Protein AF-A0A536XSC5-F1 (afdb_monomer_lite)

Radius of gyration: 21.96 Å; chains: 1; bounding box: 47×74×55 Å

pLDDT: mean 71.55, std 20.21, range [31.48, 98.12]

Foldseek 3Di:
DPVVVVVVVVVVVVVVVVVVVVPPPPPPPPCQLLNLLLVVLLVLLVPDPDPCSLVLSLLLLLLLLLQLCQQCVPDDHDQDDRDPHHVPADSSLLSLLLNLLSSCVVCVVCNVVSVVVNQVSLVVDPDNVSSVVSSVVSVVSSVSSNVSVVVVVPDPDPPPPDPPPADVVLLVVLQPPPDDSVVQSVVLVVVCPPDPDDPSVSSVSSNRSSVSNVVVSVVVVVD

Secondary structure (DSSP, 8-state):
--TTHHHHHHHHHHHHHHHHHHTS-----PPPHHHHHHHHHHHHHHH---TTHHHHHHHHHHHHHHHHHHHH--S--SSSPPPSS-----HHHHHHHHHHHHHHHH-GGGHHHHHHHHHHHHHTSS-HHHHHHHHHHHHHHHHHHHHHHHHHHTS--TTTTS---S-HHHHHHHHHT---HHHHHHHHHHHHTT----HHHHHHHHHHHHHHHHHHHHHHH--

Sequence (223 aa):
MDTQISKGWKIASYIGCALVMLLLPFSPARGDAVSDWNAIAVRMTASSEHPRGAQDLAAVHVAMFEAMNFVEGKYVPRFLVRQPAPLGASGEAEAIGAAHHVLAQLYPGHKAYLDAALERSLAALPDWDAAYRAGIWGRHLGGNVYASALSAAGRPSNRARAPASGNPKLAQLLTSSGASGETWSSIAARSIEGRALQPIERARIYALVSLAASKVYSARRSG

Structure (mmCIF, N/CA/C/O backbone):
data_AF-A0A536XSC5-F1
#
_entry.id   AF-A0A536XSC5-F1
#
loop_
_atom_site.group_PDB
_atom_site.id
_atom_site.type_symbol
_atom_site.label_atom_id
_atom_site.label_alt_id
_atom_site.label_comp_id
_atom_site.label_asym_id
_atom_site.label_entity_id
_atom_site.label_seq_id
_atom_site.pdbx_PDB_ins_code
_atom_site.Cartn_x
_atom_site.Cartn_y
_atom_site.Cartn_z
_atom_site.occupancy
_atom_site.B_iso_or_equiv
_atom_site.auth_seq_id
_atom_site.auth_comp_id
_atom_site.auth_asym_id
_atom_site.auth_atom_id
_atom_site.pdbx_PDB_model_num
ATOM 1 N N . MET A 1 1 ? 8.848 -57.693 -33.950 1.00 50.06 1 MET A N 1
ATOM 2 C CA . MET A 1 1 ? 9.786 -57.306 -32.863 1.00 50.06 1 MET A CA 1
ATOM 3 C C . MET A 1 1 ? 9.584 -55.827 -32.495 1.00 50.06 1 MET A C 1
ATOM 5 O O . MET A 1 1 ? 10.507 -55.157 -32.053 1.00 50.06 1 MET A O 1
ATOM 9 N N . ASP A 1 2 ? 8.344 -55.326 -32.591 1.00 51.28 2 ASP A N 1
ATOM 10 C CA . ASP A 1 2 ? 8.067 -53.886 -32.766 1.00 51.28 2 ASP A CA 1
ATOM 11 C C . ASP A 1 2 ? 7.457 -53.222 -31.519 1.00 51.28 2 ASP A C 1
ATOM 13 O O . ASP A 1 2 ? 7.233 -52.016 -31.466 1.00 51.28 2 ASP A O 1
ATOM 17 N N . THR A 1 3 ? 7.225 -54.002 -30.462 1.00 49.84 3 THR A N 1
ATOM 18 C CA . THR A 1 3 ? 6.612 -53.554 -29.201 1.00 49.84 3 THR A CA 1
ATOM 19 C C . THR A 1 3 ? 7.612 -53.111 -28.130 1.00 49.84 3 THR A C 1
ATOM 21 O O . THR A 1 3 ? 7.198 -52.548 -27.117 1.00 49.84 3 THR A O 1
ATOM 24 N N . GLN A 1 4 ? 8.917 -53.332 -28.329 1.00 44.97 4 GLN A N 1
ATOM 25 C CA . GLN A 1 4 ? 9.969 -52.890 -27.397 1.00 44.97 4 GLN A CA 1
ATOM 26 C C . GLN A 1 4 ? 10.452 -51.458 -27.688 1.00 44.97 4 GLN A C 1
ATOM 28 O O . GLN A 1 4 ? 10.723 -50.700 -26.759 1.00 44.97 4 GLN A O 1
ATOM 33 N N . ILE A 1 5 ? 10.458 -51.035 -28.958 1.00 49.69 5 ILE A N 1
ATOM 34 C CA . ILE A 1 5 ? 10.943 -49.703 -29.363 1.00 49.69 5 ILE A CA 1
ATOM 35 C C . ILE A 1 5 ? 9.947 -48.591 -28.968 1.00 49.69 5 ILE A C 1
ATOM 37 O O . ILE A 1 5 ? 10.360 -47.505 -28.563 1.00 49.69 5 ILE A O 1
ATOM 41 N N . SER A 1 6 ? 8.633 -48.862 -28.966 1.00 46.00 6 SER A N 1
ATOM 42 C CA . SER A 1 6 ? 7.616 -47.851 -28.611 1.00 46.00 6 SER A CA 1
ATOM 43 C C . SER A 1 6 ? 7.545 -47.517 -27.111 1.00 46.00 6 SER A C 1
ATOM 45 O O . SER A 1 6 ? 7.035 -46.458 -26.736 1.00 46.00 6 SER A O 1
ATOM 47 N N . LYS A 1 7 ? 8.073 -48.390 -26.239 1.00 44.62 7 LYS A N 1
ATOM 48 C CA . LYS A 1 7 ? 8.091 -48.176 -24.782 1.00 44.62 7 LYS A CA 1
ATOM 49 C C . LYS A 1 7 ? 9.252 -47.281 -24.346 1.00 44.62 7 LYS A C 1
ATOM 51 O O . LYS A 1 7 ? 9.054 -46.419 -23.491 1.00 44.62 7 LYS A O 1
ATOM 56 N N . GLY A 1 8 ? 10.421 -47.425 -24.975 1.00 47.06 8 GLY A N 1
ATOM 57 C CA . GLY A 1 8 ? 11.616 -46.633 -24.661 1.00 47.06 8 GLY A CA 1
ATOM 58 C C . GLY A 1 8 ? 11.424 -45.130 -24.883 1.00 47.06 8 GLY A C 1
ATOM 59 O O . GLY A 1 8 ? 11.826 -44.328 -24.043 1.00 47.06 8 GLY A O 1
ATOM 60 N N . TRP A 1 9 ? 10.719 -44.741 -25.951 1.00 42.00 9 TRP A N 1
ATOM 61 C CA . TRP A 1 9 ? 10.452 -43.327 -26.239 1.00 42.00 9 TRP A CA 1
ATOM 62 C C . TRP A 1 9 ? 9.518 -42.682 -25.202 1.00 42.00 9 TRP A C 1
ATOM 64 O O . TRP A 1 9 ? 9.770 -41.564 -24.752 1.00 42.00 9 TRP A O 1
ATOM 74 N N . LYS A 1 10 ? 8.488 -43.397 -24.732 1.00 44.16 10 LYS A N 1
ATOM 75 C CA . LYS A 1 10 ? 7.587 -42.870 -23.692 1.00 44.16 10 LYS A CA 1
ATOM 76 C C . LYS A 1 10 ? 8.324 -42.651 -22.370 1.00 44.16 10 LYS A C 1
ATOM 78 O O . LYS A 1 10 ? 8.147 -41.610 -21.748 1.00 44.16 10 LYS A O 1
ATOM 83 N N . ILE A 1 11 ? 9.191 -43.587 -21.977 1.00 52.06 11 ILE A N 1
ATOM 84 C CA . ILE A 1 11 ? 9.971 -43.494 -20.732 1.00 52.06 11 ILE A CA 1
ATOM 85 C C . ILE A 1 11 ? 11.000 -42.353 -20.816 1.00 52.06 11 ILE A C 1
ATOM 87 O O . ILE A 1 11 ? 11.101 -41.562 -19.881 1.00 52.06 11 ILE A O 1
ATOM 91 N N . ALA A 1 12 ? 11.682 -42.188 -21.956 1.00 48.19 12 ALA A N 1
ATOM 92 C CA . ALA A 1 12 ? 12.587 -41.058 -22.187 1.00 48.19 12 ALA A CA 1
ATOM 93 C C . ALA A 1 12 ? 11.858 -39.697 -22.148 1.00 48.19 12 ALA A C 1
ATOM 95 O O . ALA A 1 12 ? 12.387 -38.725 -21.608 1.00 48.19 12 ALA A O 1
ATOM 96 N N . SER A 1 13 ? 10.615 -39.638 -22.642 1.00 47.78 13 SER A N 1
ATOM 97 C CA . SER A 1 13 ? 9.783 -38.429 -22.601 1.00 47.78 13 SER A CA 1
ATOM 98 C C . SER A 1 13 ? 9.304 -38.082 -21.182 1.00 47.78 13 SER A C 1
ATOM 100 O O . SER A 1 13 ? 9.258 -36.905 -20.829 1.00 47.78 13 SER A O 1
ATOM 102 N N . TYR A 1 14 ? 8.997 -39.082 -20.344 1.00 40.97 14 TYR A N 1
ATOM 103 C CA . TYR A 1 14 ? 8.619 -38.865 -18.938 1.00 40.97 14 TYR A CA 1
ATOM 104 C C . TYR A 1 14 ? 9.797 -38.396 -18.077 1.00 40.97 14 TYR A C 1
ATOM 106 O O . TYR A 1 14 ? 9.626 -37.505 -17.244 1.00 40.97 14 TYR A O 1
ATOM 114 N N . ILE A 1 15 ? 10.996 -38.943 -18.306 1.00 52.62 15 ILE A N 1
ATOM 115 C CA . ILE A 1 15 ? 12.214 -38.533 -17.591 1.00 52.62 15 ILE A CA 1
ATOM 116 C C . ILE A 1 15 ? 12.592 -37.089 -17.962 1.00 52.62 15 ILE A C 1
ATOM 118 O O . ILE A 1 15 ? 12.932 -36.307 -17.077 1.00 52.62 15 ILE A O 1
ATOM 122 N N . GLY A 1 16 ? 12.438 -36.697 -19.233 1.00 41.06 16 GLY A N 1
ATOM 123 C CA . GLY A 1 16 ? 12.645 -35.314 -19.679 1.00 41.06 16 GLY A CA 1
ATOM 124 C C . GLY A 1 16 ? 11.689 -34.309 -19.021 1.00 41.06 16 GLY A C 1
ATOM 125 O O . GLY A 1 16 ? 12.132 -33.265 -18.545 1.00 41.06 16 GLY A O 1
ATOM 126 N N . CYS A 1 17 ? 10.394 -34.631 -18.912 1.00 43.12 17 CYS A N 1
ATOM 127 C CA . CYS A 1 17 ? 9.420 -33.765 -18.234 1.00 43.12 17 CYS A CA 1
ATOM 128 C C . CYS A 1 17 ? 9.662 -33.658 -16.719 1.00 43.12 17 CYS A C 1
ATOM 130 O O . CYS A 1 17 ? 9.506 -32.575 -16.157 1.00 43.12 17 CYS A O 1
ATOM 132 N N . ALA A 1 18 ? 10.081 -34.745 -16.060 1.00 48.00 18 ALA A N 1
ATOM 133 C CA . ALA A 1 18 ? 10.403 -34.730 -14.633 1.00 48.00 18 ALA A CA 1
ATOM 134 C C . ALA A 1 18 ? 11.665 -33.900 -14.327 1.00 48.00 18 ALA A C 1
ATOM 136 O O . ALA A 1 18 ? 11.698 -33.186 -13.326 1.00 48.00 18 ALA A O 1
ATOM 137 N N . LEU A 1 19 ? 12.671 -33.926 -15.211 1.00 45.09 19 LEU A N 1
ATOM 138 C CA . LEU A 1 19 ? 13.898 -33.138 -15.047 1.00 45.09 19 LEU A CA 1
ATOM 139 C C . LEU A 1 19 ? 13.674 -31.638 -15.315 1.00 45.09 19 LEU A C 1
ATOM 141 O O . LEU A 1 19 ? 14.257 -30.802 -14.632 1.00 45.09 19 LEU A O 1
ATOM 145 N N . VAL A 1 20 ? 12.781 -31.286 -16.250 1.00 45.47 20 VAL A N 1
ATOM 146 C CA . VAL A 1 20 ? 12.372 -29.889 -16.505 1.00 45.47 20 VAL A CA 1
ATOM 147 C C . VAL A 1 20 ? 11.513 -29.331 -15.362 1.00 45.47 20 VAL A C 1
ATOM 149 O O . VAL A 1 20 ? 11.663 -28.163 -15.016 1.00 45.47 20 VAL A O 1
ATOM 152 N N . MET A 1 21 ? 10.674 -30.149 -14.713 1.00 46.84 21 MET A N 1
ATOM 153 C CA . MET A 1 21 ? 9.940 -29.728 -13.508 1.00 46.84 21 MET A CA 1
ATOM 154 C C . MET A 1 21 ? 10.845 -29.560 -12.277 1.00 46.84 21 MET A C 1
ATOM 156 O O . MET A 1 21 ? 10.546 -28.725 -11.429 1.00 46.84 21 MET A O 1
ATOM 160 N N . LEU A 1 22 ? 11.955 -30.304 -12.189 1.00 43.66 22 LEU A N 1
ATOM 161 C CA . LEU A 1 22 ? 12.929 -30.208 -11.091 1.00 43.66 22 LEU A CA 1
ATOM 162 C C . LEU A 1 22 ? 13.901 -29.018 -11.239 1.00 43.66 22 LEU A C 1
ATOM 164 O O . LEU A 1 22 ? 14.515 -28.602 -10.261 1.00 43.66 22 LEU A O 1
ATOM 168 N N . LEU A 1 23 ? 14.024 -28.458 -12.448 1.00 41.25 23 LEU A N 1
ATOM 169 C CA . LEU A 1 23 ? 14.837 -27.271 -12.753 1.00 41.25 23 LEU A CA 1
ATOM 170 C C . LEU A 1 23 ? 14.031 -25.965 -12.770 1.00 41.25 23 LEU A C 1
ATOM 172 O O . LEU A 1 23 ? 14.606 -24.899 -12.997 1.00 41.25 23 LEU A O 1
ATOM 176 N N . LEU A 1 24 ? 12.718 -26.016 -12.518 1.00 37.62 24 LEU A N 1
ATOM 177 C CA . LEU A 1 24 ? 11.966 -24.804 -12.218 1.00 37.62 24 LEU A CA 1
ATOM 178 C C . LEU A 1 24 ? 12.509 -24.260 -10.893 1.00 37.62 24 LEU A C 1
ATOM 180 O O . LEU A 1 24 ? 12.449 -24.979 -9.892 1.00 37.62 24 LEU A O 1
ATOM 184 N N . PRO A 1 25 ? 13.043 -23.026 -10.848 1.00 36.16 25 PRO A N 1
ATOM 185 C CA . PRO A 1 25 ? 13.366 -22.417 -9.575 1.00 36.16 25 PRO A CA 1
ATOM 186 C C . PRO A 1 25 ? 12.086 -22.444 -8.748 1.00 36.16 25 PRO A C 1
ATOM 188 O O . PRO A 1 25 ? 11.072 -21.851 -9.125 1.00 36.16 25 PRO A O 1
ATOM 191 N N . PHE A 1 26 ? 12.120 -23.165 -7.630 1.00 36.81 26 PHE A N 1
ATOM 192 C CA . PHE A 1 26 ? 11.157 -22.972 -6.565 1.00 36.81 26 PHE A CA 1
ATOM 193 C C . PHE A 1 26 ? 11.471 -21.582 -6.022 1.00 36.81 26 PHE A C 1
ATOM 195 O O . PHE A 1 26 ? 12.222 -21.434 -5.063 1.00 36.81 26 PHE A O 1
ATOM 202 N N . SER A 1 27 ? 11.006 -20.544 -6.721 1.00 32.94 27 SER A N 1
ATOM 203 C CA . SER A 1 27 ? 11.021 -19.195 -6.189 1.00 32.94 27 SER A CA 1
ATOM 204 C C . SER A 1 27 ? 10.224 -19.311 -4.901 1.00 32.94 27 SER A C 1
ATOM 206 O O . SER A 1 27 ? 9.023 -19.597 -4.989 1.00 32.94 27 SER A O 1
ATOM 208 N N . PRO A 1 28 ? 10.847 -19.180 -3.710 1.00 35.19 28 PRO A N 1
ATOM 209 C CA . PRO A 1 28 ? 10.057 -19.062 -2.501 1.00 35.19 28 PRO A CA 1
ATOM 210 C C . PRO A 1 28 ? 9.041 -17.966 -2.796 1.00 35.19 28 PRO A C 1
ATOM 212 O O . PRO A 1 28 ? 9.411 -16.938 -3.372 1.00 35.19 28 PRO A O 1
ATOM 215 N N . ALA A 1 29 ? 7.763 -18.230 -2.518 1.00 39.22 29 ALA A N 1
ATOM 216 C CA . ALA A 1 29 ? 6.721 -17.228 -2.638 1.00 39.22 29 ALA A CA 1
ATOM 217 C C . ALA A 1 29 ? 7.123 -16.093 -1.703 1.00 39.22 29 ALA A C 1
ATOM 219 O O . ALA A 1 29 ? 6.890 -16.136 -0.497 1.00 39.22 29 ALA A O 1
ATOM 220 N N . ARG A 1 30 ? 7.857 -15.136 -2.255 1.00 45.31 30 ARG A N 1
ATOM 221 C CA . ARG A 1 30 ? 8.282 -13.948 -1.561 1.00 45.31 30 ARG A CA 1
ATOM 222 C C . ARG A 1 30 ? 6.981 -13.301 -1.115 1.00 45.31 30 ARG A C 1
ATOM 224 O O . ARG A 1 30 ? 6.085 -13.132 -1.945 1.00 45.31 30 ARG A O 1
ATOM 231 N N . GLY A 1 31 ? 6.843 -13.049 0.188 1.00 57.62 31 GLY A N 1
ATOM 232 C CA . GLY A 1 31 ? 5.789 -12.164 0.666 1.00 57.62 31 GLY A CA 1
ATOM 233 C C . GLY A 1 31 ? 5.864 -10.927 -0.215 1.00 57.62 31 GLY A C 1
ATOM 234 O O . GLY A 1 31 ? 6.936 -10.339 -0.358 1.00 57.62 31 GLY A O 1
ATOM 235 N N . ASP A 1 32 ? 4.802 -10.654 -0.966 1.00 77.19 32 ASP A N 1
ATOM 236 C CA . ASP A 1 32 ? 4.842 -9.487 -1.827 1.00 77.19 32 ASP A CA 1
ATOM 237 C C . ASP A 1 32 ? 4.788 -8.237 -0.954 1.00 77.19 32 ASP A C 1
ATOM 239 O O . ASP A 1 32 ? 4.328 -8.280 0.194 1.00 77.19 32 ASP A O 1
ATOM 243 N N . ALA A 1 33 ? 5.267 -7.117 -1.490 1.00 82.81 33 ALA A N 1
ATOM 244 C CA . ALA A 1 33 ? 5.398 -5.877 -0.729 1.00 82.81 33 ALA A CA 1
ATOM 245 C C . ALA A 1 33 ? 4.111 -5.500 0.033 1.00 82.81 33 ALA A C 1
ATOM 247 O O . ALA A 1 33 ? 4.151 -5.018 1.162 1.00 82.81 33 ALA A O 1
ATOM 248 N N . VAL A 1 34 ? 2.952 -5.774 -0.561 1.00 87.38 34 VAL A N 1
ATOM 249 C CA . VAL A 1 34 ? 1.636 -5.498 0.025 1.00 87.38 34 VAL A CA 1
ATOM 250 C C . VAL A 1 34 ? 1.390 -6.327 1.288 1.00 87.38 34 VAL A C 1
ATOM 252 O O . VAL A 1 34 ? 0.858 -5.811 2.272 1.00 87.38 34 VAL A O 1
ATOM 255 N N . SER A 1 35 ? 1.760 -7.608 1.275 1.00 88.06 35 SER A N 1
ATOM 256 C CA . SER A 1 35 ? 1.570 -8.519 2.408 1.00 88.06 35 SER A CA 1
ATOM 257 C C . SER A 1 35 ? 2.490 -8.167 3.578 1.00 88.06 35 SER A C 1
ATOM 259 O O . SER A 1 35 ? 2.026 -8.121 4.722 1.00 88.06 35 SER A O 1
ATOM 261 N N . ASP A 1 36 ? 3.752 -7.843 3.290 1.00 90.50 36 ASP A N 1
ATOM 262 C CA . ASP A 1 36 ? 4.736 -7.431 4.299 1.00 90.50 36 ASP A CA 1
ATOM 263 C C . ASP A 1 36 ? 4.311 -6.125 4.983 1.00 90.50 36 ASP A C 1
ATOM 265 O O . ASP A 1 36 ? 4.288 -6.019 6.215 1.00 90.50 36 ASP A O 1
ATOM 269 N N . TRP A 1 37 ? 3.880 -5.138 4.195 1.00 93.94 37 TRP A N 1
ATOM 270 C CA . TRP A 1 37 ? 3.421 -3.855 4.727 1.00 93.94 37 TRP A CA 1
ATOM 271 C C . TRP A 1 37 ? 2.057 -3.932 5.416 1.00 93.94 37 TRP A C 1
ATOM 273 O O . TRP A 1 37 ? 1.833 -3.190 6.374 1.00 93.94 37 TRP A O 1
ATOM 283 N N . ASN A 1 38 ? 1.181 -4.869 5.037 1.00 90.50 38 ASN A N 1
ATOM 284 C CA . ASN A 1 38 ? -0.011 -5.191 5.830 1.00 90.50 38 ASN A CA 1
ATOM 285 C C . ASN A 1 38 ? 0.371 -5.739 7.216 1.00 90.50 38 ASN A C 1
ATOM 287 O O . ASN A 1 38 ? -0.196 -5.296 8.213 1.00 90.50 38 ASN A O 1
ATOM 291 N N . ALA A 1 39 ? 1.348 -6.648 7.315 1.00 90.00 39 ALA A N 1
ATOM 292 C CA . ALA A 1 39 ? 1.789 -7.175 8.611 1.00 90.00 39 ALA A CA 1
ATOM 293 C C . ALA A 1 39 ? 2.366 -6.068 9.516 1.00 90.00 39 ALA A C 1
ATOM 295 O O . ALA A 1 39 ? 2.035 -5.997 10.704 1.00 90.00 39 ALA A O 1
ATOM 296 N N . ILE A 1 40 ? 3.162 -5.158 8.943 1.00 92.25 40 ILE A N 1
ATOM 297 C CA . ILE A 1 40 ? 3.669 -3.968 9.645 1.00 92.25 40 ILE A CA 1
ATOM 298 C C . ILE A 1 40 ? 2.510 -3.077 10.112 1.00 92.25 40 ILE A C 1
ATOM 300 O O . ILE A 1 40 ? 2.477 -2.675 11.276 1.00 92.25 40 ILE A O 1
ATOM 304 N N . ALA A 1 41 ? 1.547 -2.788 9.235 1.00 89.62 41 ALA A N 1
ATOM 305 C CA . ALA A 1 41 ? 0.409 -1.930 9.554 1.00 89.62 41 ALA A CA 1
ATOM 306 C C . ALA A 1 41 ? -0.472 -2.527 10.660 1.00 89.62 41 ALA A C 1
ATOM 308 O O . ALA A 1 41 ? -0.817 -1.826 11.610 1.00 89.62 41 ALA A O 1
ATOM 309 N N . VAL A 1 42 ? -0.774 -3.829 10.591 1.00 86.25 42 VAL A N 1
ATOM 310 C CA . VAL A 1 42 ? -1.515 -4.541 11.643 1.00 86.25 42 VAL A CA 1
ATOM 311 C C . VAL A 1 42 ? -0.794 -4.400 12.980 1.00 86.25 42 VAL A C 1
ATOM 313 O O . VAL A 1 42 ? -1.422 -3.979 13.949 1.00 86.25 42 VAL A O 1
ATOM 316 N N . ARG A 1 43 ? 0.527 -4.631 13.026 1.00 87.00 43 ARG A N 1
ATOM 317 C CA . ARG A 1 43 ? 1.325 -4.466 14.252 1.00 87.00 43 ARG A CA 1
ATOM 318 C C . ARG A 1 43 ? 1.215 -3.055 14.836 1.00 87.00 43 ARG A C 1
ATOM 320 O O . ARG A 1 43 ? 1.029 -2.926 16.042 1.00 87.00 43 ARG A O 1
ATOM 327 N N . MET A 1 44 ? 1.296 -2.018 14.000 1.00 84.62 44 MET A N 1
ATOM 328 C CA . MET A 1 44 ? 1.158 -0.626 14.453 1.00 84.62 44 MET A CA 1
ATOM 329 C C . MET A 1 44 ? -0.229 -0.360 15.036 1.00 84.62 44 MET A C 1
ATOM 331 O O . MET A 1 44 ? -0.353 0.155 16.146 1.00 84.62 44 MET A O 1
ATOM 335 N N . THR A 1 45 ? -1.272 -0.783 14.321 1.00 77.44 45 THR A N 1
ATOM 336 C CA . THR A 1 45 ? -2.663 -0.542 14.730 1.00 77.44 45 THR A CA 1
ATOM 337 C C . THR A 1 45 ? -3.055 -1.323 15.988 1.00 77.44 45 THR A C 1
ATOM 339 O O . THR A 1 45 ? -3.804 -0.796 16.806 1.00 77.44 45 THR A O 1
ATOM 342 N N . ALA A 1 46 ? -2.502 -2.525 16.186 1.00 70.69 46 ALA A N 1
ATOM 343 C CA . ALA A 1 46 ? -2.718 -3.366 17.366 1.00 70.69 46 ALA A CA 1
ATOM 344 C C . ALA A 1 46 ? -2.070 -2.786 18.632 1.00 70.69 46 ALA A C 1
ATOM 346 O O . ALA A 1 46 ? -2.625 -2.873 19.723 1.00 70.69 46 ALA A O 1
ATOM 347 N N . SER A 1 47 ? -0.894 -2.167 18.484 1.00 59.12 47 SER A N 1
ATOM 348 C CA . SER A 1 47 ? -0.153 -1.549 19.594 1.00 59.12 47 SER A CA 1
ATOM 349 C C . SER A 1 47 ? -0.710 -0.197 20.049 1.00 59.12 47 SER A C 1
ATOM 351 O O . SER A 1 47 ? -0.276 0.344 21.064 1.00 59.12 47 SER A O 1
ATOM 353 N N . SER A 1 48 ? -1.653 0.372 19.298 1.00 52.94 48 SER A N 1
ATOM 354 C CA . SER A 1 48 ? -2.207 1.688 19.583 1.00 52.94 48 SER A CA 1
ATOM 355 C C . SER A 1 48 ? -3.502 1.571 20.389 1.00 52.94 48 SER A C 1
ATOM 357 O O . SER A 1 48 ? -4.456 0.955 19.928 1.00 52.94 48 SER A O 1
ATOM 359 N N . GLU A 1 49 ? -3.611 2.264 21.529 1.00 50.66 49 GLU A N 1
ATOM 360 C CA . GLU A 1 49 ? -4.897 2.494 22.228 1.00 50.66 49 GLU A CA 1
ATOM 361 C C . GLU A 1 49 ? -5.887 3.350 21.396 1.00 50.66 49 GLU A C 1
ATOM 363 O O . GLU A 1 49 ? -6.880 3.877 21.897 1.00 50.66 49 GLU A O 1
ATOM 368 N N . HIS A 1 50 ? -5.614 3.540 20.101 1.00 51.31 50 HIS A N 1
ATOM 369 C CA . HIS A 1 50 ? -6.383 4.387 19.213 1.00 51.31 50 HIS A CA 1
ATOM 370 C C . HIS A 1 50 ? -7.668 3.674 18.772 1.00 51.31 50 HIS A C 1
ATOM 372 O O . HIS A 1 50 ? -7.608 2.678 18.045 1.00 51.31 50 HIS A O 1
ATOM 378 N N . PRO A 1 51 ? -8.861 4.241 19.043 1.00 60.78 51 PRO A N 1
ATOM 379 C CA . PRO A 1 51 ? -10.146 3.688 18.600 1.00 60.78 51 PRO A CA 1
ATOM 380 C C . PRO A 1 51 ? -10.373 3.788 17.072 1.00 60.78 51 PRO A C 1
ATOM 382 O O . PRO A 1 51 ? -11.517 3.708 16.608 1.00 60.78 51 PRO A O 1
ATOM 385 N N . ARG A 1 52 ? -9.296 4.003 16.298 1.00 69.62 52 ARG A N 1
ATOM 386 C CA . ARG A 1 52 ? -9.257 4.224 14.847 1.00 69.62 52 ARG A CA 1
ATOM 387 C C . ARG A 1 52 ? -8.399 3.223 14.063 1.00 69.62 52 ARG A C 1
ATOM 389 O O . ARG A 1 52 ? -8.350 3.335 12.843 1.00 69.62 52 ARG A O 1
ATOM 396 N N . GLY A 1 53 ? -7.835 2.187 14.696 1.00 72.81 53 GLY A N 1
ATOM 397 C CA . GLY A 1 53 ? -6.938 1.232 14.019 1.00 72.81 53 GLY A CA 1
ATOM 398 C C . GLY A 1 53 ? -7.497 0.613 12.723 1.00 72.81 53 GLY A C 1
ATOM 399 O O . GLY A 1 53 ? -6.770 0.425 11.752 1.00 72.81 53 GLY A O 1
ATOM 400 N N . ALA A 1 54 ? -8.813 0.380 12.638 1.00 70.69 54 ALA A N 1
ATOM 401 C CA . ALA A 1 54 ? -9.452 -0.096 11.404 1.00 70.69 54 ALA A CA 1
ATOM 402 C C . ALA A 1 54 ? -9.465 0.948 10.265 1.00 70.69 54 ALA A C 1
ATOM 404 O O . ALA A 1 54 ? -9.379 0.586 9.091 1.00 70.69 54 ALA A O 1
ATOM 405 N N . GLN A 1 55 ? -9.595 2.237 10.591 1.00 76.44 55 GLN A N 1
ATOM 406 C CA . GLN A 1 55 ? -9.536 3.328 9.612 1.00 76.44 55 GLN A CA 1
ATOM 407 C C . GLN A 1 55 ? -8.101 3.594 9.169 1.00 76.44 55 GLN A C 1
ATOM 409 O O . GLN A 1 55 ? -7.870 3.797 7.978 1.00 76.44 55 GLN A O 1
ATOM 414 N N . ASP A 1 56 ? -7.160 3.519 10.104 1.00 84.56 56 ASP A N 1
ATOM 415 C CA . ASP A 1 56 ? -5.730 3.671 9.852 1.00 84.56 56 ASP A CA 1
ATOM 416 C C . ASP A 1 56 ? -5.242 2.578 8.891 1.00 84.56 56 ASP A C 1
ATOM 418 O O . ASP A 1 56 ? -4.667 2.872 7.841 1.00 84.56 56 ASP A O 1
ATOM 422 N N . LEU A 1 57 ? -5.606 1.318 9.157 1.00 83.19 57 LEU A N 1
ATOM 423 C CA . LEU A 1 57 ? -5.306 0.196 8.266 1.00 83.19 57 LEU A CA 1
ATOM 424 C C . LEU A 1 57 ? -5.941 0.369 6.874 1.00 83.19 57 LEU A C 1
ATOM 426 O O . LEU A 1 57 ? -5.321 0.067 5.853 1.00 83.19 57 LEU A O 1
ATOM 430 N N . ALA A 1 58 ? -7.168 0.898 6.808 1.00 82.31 58 ALA A N 1
ATOM 431 C CA . ALA A 1 58 ? -7.822 1.186 5.535 1.00 82.31 58 ALA A CA 1
ATOM 432 C C . ALA A 1 58 ? -7.107 2.286 4.739 1.00 82.31 58 ALA A C 1
ATOM 434 O O . ALA A 1 58 ? -6.982 2.157 3.520 1.00 82.31 58 ALA A O 1
ATOM 435 N N . ALA A 1 59 ? -6.622 3.337 5.404 1.00 85.75 59 ALA A N 1
ATOM 436 C CA . ALA A 1 59 ? -5.861 4.404 4.760 1.00 85.75 59 ALA A CA 1
ATOM 437 C C . ALA A 1 59 ? -4.569 3.863 4.132 1.00 85.75 59 ALA A C 1
ATOM 439 O O . ALA A 1 59 ? -4.271 4.182 2.980 1.00 85.75 59 ALA A O 1
ATOM 440 N N . VAL A 1 60 ? -3.860 2.982 4.843 1.00 91.56 60 VAL A N 1
ATOM 441 C CA . VAL A 1 60 ? -2.631 2.340 4.352 1.00 91.56 60 VAL A CA 1
ATOM 442 C C . VAL A 1 60 ? -2.909 1.482 3.114 1.00 91.56 60 VAL A C 1
ATOM 444 O O . VAL A 1 60 ? -2.252 1.654 2.087 1.00 91.56 60 VAL A O 1
ATOM 447 N N . HIS A 1 61 ? -3.923 0.611 3.154 1.00 90.62 61 HIS A N 1
ATOM 448 C CA . HIS A 1 61 ? -4.261 -0.243 2.007 1.00 90.62 61 HIS A CA 1
ATOM 449 C C . HIS A 1 61 ? -4.695 0.548 0.771 1.00 90.62 61 HIS A C 1
ATOM 451 O O . HIS A 1 61 ? -4.310 0.209 -0.349 1.00 90.62 61 HIS A O 1
ATOM 457 N N . VAL A 1 62 ? -5.482 1.609 0.962 1.00 89.56 62 VAL A N 1
ATOM 458 C CA . VAL A 1 62 ? -5.900 2.484 -0.139 1.00 89.56 62 VAL A CA 1
ATOM 459 C C . VAL A 1 62 ? -4.697 3.208 -0.743 1.00 89.56 62 VAL A C 1
ATOM 461 O O . VAL A 1 62 ? -4.597 3.267 -1.965 1.00 89.56 62 VAL A O 1
ATOM 464 N N . ALA A 1 63 ? -3.772 3.710 0.078 1.00 93.06 63 ALA A N 1
ATOM 465 C CA . ALA A 1 63 ? -2.569 4.385 -0.406 1.00 93.06 63 ALA A CA 1
ATOM 466 C C . ALA A 1 63 ? -1.662 3.453 -1.218 1.00 93.06 63 ALA A C 1
ATOM 468 O O . ALA A 1 63 ? -1.253 3.826 -2.316 1.00 93.06 63 ALA A O 1
ATOM 469 N N . MET A 1 64 ? -1.420 2.229 -0.735 1.00 93.88 64 MET A N 1
ATOM 470 C CA . MET A 1 64 ? -0.666 1.222 -1.490 1.00 93.88 64 MET A CA 1
ATOM 471 C C . MET A 1 64 ? -1.324 0.916 -2.837 1.00 93.88 64 MET A C 1
ATOM 473 O O . MET A 1 64 ? -0.667 0.972 -3.872 1.00 93.88 64 MET A O 1
ATOM 477 N N . PHE A 1 65 ? -2.633 0.640 -2.840 1.00 91.12 65 PHE A N 1
ATOM 478 C CA . PHE A 1 65 ? -3.355 0.319 -4.070 1.00 91.12 65 PHE A CA 1
ATOM 479 C C . PHE A 1 65 ? -3.339 1.470 -5.082 1.00 91.12 65 PHE A C 1
ATOM 481 O O . PHE A 1 65 ? -3.076 1.240 -6.260 1.00 91.12 65 PHE A O 1
ATOM 488 N N . GLU A 1 66 ? -3.615 2.701 -4.646 1.00 90.38 66 GLU A N 1
ATOM 489 C CA . GLU A 1 66 ? -3.632 3.861 -5.540 1.00 90.38 66 GLU A CA 1
ATOM 490 C C . GLU A 1 66 ? -2.239 4.143 -6.118 1.00 90.38 66 GLU A C 1
ATOM 492 O O . GLU A 1 66 ? -2.146 4.439 -7.306 1.00 90.38 66 GLU A O 1
ATOM 497 N N . ALA A 1 67 ? -1.166 3.990 -5.332 1.00 92.69 67 ALA A N 1
ATOM 498 C CA . ALA A 1 67 ? 0.205 4.174 -5.810 1.00 92.69 67 ALA A CA 1
ATOM 499 C C . ALA A 1 67 ? 0.590 3.140 -6.885 1.00 92.69 67 ALA A C 1
ATOM 501 O O . ALA A 1 67 ? 1.058 3.512 -7.960 1.00 92.69 67 ALA A O 1
ATOM 502 N N . MET A 1 68 ? 0.292 1.855 -6.657 1.00 91.94 68 MET A N 1
ATOM 503 C CA . MET A 1 68 ? 0.487 0.803 -7.669 1.00 91.94 68 MET A CA 1
ATOM 504 C C . MET A 1 68 ? -0.331 1.081 -8.925 1.00 91.94 68 MET A C 1
ATOM 506 O O . MET A 1 68 ? 0.163 1.021 -10.049 1.00 91.94 68 MET A O 1
ATOM 510 N N . ASN A 1 69 ? -1.601 1.432 -8.737 1.00 89.06 69 ASN A N 1
ATOM 511 C CA . ASN A 1 69 ? -2.499 1.686 -9.845 1.00 89.06 69 ASN A CA 1
ATOM 512 C C . ASN A 1 69 ? -2.107 2.928 -10.658 1.00 89.06 69 ASN A C 1
ATOM 514 O O . ASN A 1 69 ? -2.376 2.979 -11.857 1.00 89.06 69 ASN A O 1
ATOM 518 N N . PHE A 1 70 ? -1.471 3.917 -10.031 1.00 87.94 70 PHE A N 1
ATOM 519 C CA . PHE A 1 70 ? -0.966 5.106 -10.708 1.00 87.94 70 PHE A CA 1
ATOM 520 C C . PHE A 1 70 ? 0.129 4.764 -11.722 1.00 87.94 70 PHE A C 1
ATOM 522 O O . PHE A 1 70 ? 0.106 5.292 -12.834 1.00 87.94 70 PHE A O 1
ATOM 529 N N . VAL A 1 71 ? 1.049 3.861 -11.369 1.00 87.06 71 VAL A N 1
ATOM 530 C CA . VAL A 1 71 ? 2.156 3.471 -12.257 1.00 87.06 71 VAL A CA 1
ATOM 531 C C . VAL A 1 71 ? 1.781 2.363 -13.240 1.00 87.06 71 VAL A C 1
ATOM 533 O O . VAL A 1 71 ? 2.268 2.374 -14.371 1.00 87.06 71 VAL A O 1
ATOM 536 N N . GLU A 1 72 ? 0.890 1.446 -12.854 1.00 86.31 72 GLU A N 1
ATOM 537 C CA . GLU A 1 72 ? 0.458 0.320 -13.697 1.00 86.31 72 GLU A CA 1
ATOM 538 C C . GLU A 1 72 ? -0.739 0.658 -14.603 1.00 86.31 72 GLU A C 1
ATOM 540 O O . GLU A 1 72 ? -0.926 0.036 -15.646 1.00 86.31 72 GLU A O 1
ATOM 545 N N . GLY A 1 73 ? -1.585 1.620 -14.220 1.00 83.12 73 GLY A N 1
ATOM 546 C CA . GLY A 1 73 ? -2.736 2.073 -15.013 1.00 83.12 73 GLY A CA 1
ATOM 547 C C . GLY A 1 73 ? -3.864 1.042 -15.204 1.00 83.12 73 GLY A C 1
ATOM 548 O O . GLY A 1 73 ? -4.718 1.234 -16.077 1.00 83.12 73 GLY A O 1
ATOM 549 N N . LYS A 1 74 ? -3.880 -0.043 -14.414 1.00 82.88 74 LYS A N 1
ATOM 550 C CA . LYS A 1 74 ? -4.746 -1.228 -14.605 1.00 82.88 74 LYS A CA 1
ATOM 551 C C . LYS A 1 74 ? -6.208 -1.019 -14.185 1.00 82.88 74 LYS A C 1
ATOM 553 O O . LYS A 1 74 ? -7.109 -1.649 -14.739 1.00 82.88 74 LYS A O 1
ATOM 558 N N . TYR A 1 75 ? -6.465 -0.153 -13.211 1.00 82.56 75 TYR A N 1
ATOM 559 C CA . TYR A 1 75 ? -7.783 0.107 -12.626 1.00 82.56 75 TYR A CA 1
ATOM 560 C C . TYR A 1 75 ? -8.131 1.600 -12.646 1.00 82.56 75 TYR A C 1
ATOM 562 O O . TYR A 1 75 ? -7.288 2.468 -12.867 1.00 82.56 75 TYR A O 1
ATOM 570 N N . VAL A 1 76 ? -9.403 1.919 -12.400 1.00 81.44 76 VAL A N 1
ATOM 571 C CA . VAL A 1 76 ? -9.867 3.309 -12.286 1.00 81.44 76 VAL A CA 1
ATOM 572 C C . VAL A 1 76 ? -9.403 3.880 -10.938 1.00 81.44 76 VAL A C 1
ATOM 574 O O . VAL A 1 76 ? -9.834 3.352 -9.908 1.00 81.44 76 VAL A O 1
ATOM 577 N N . PRO A 1 77 ? -8.547 4.922 -10.917 1.00 80.50 77 PRO A N 1
ATOM 578 C CA . PRO A 1 77 ? -8.078 5.516 -9.670 1.00 80.50 77 PRO A CA 1
ATOM 579 C C . PRO A 1 77 ? -9.198 6.307 -8.988 1.00 80.50 77 PRO A C 1
ATOM 581 O O . PRO A 1 77 ? -10.115 6.817 -9.644 1.00 80.50 77 PRO A O 1
ATOM 584 N N . ARG A 1 78 ? -9.140 6.389 -7.659 1.00 78.00 78 ARG A N 1
ATOM 585 C CA . ARG A 1 78 ? -10.168 7.041 -6.836 1.00 78.00 78 ARG A CA 1
ATOM 586 C C . ARG A 1 78 ? -9.699 8.350 -6.215 1.00 78.00 78 ARG A C 1
ATOM 588 O O . ARG A 1 78 ? -10.528 9.234 -5.995 1.00 78.00 78 ARG A O 1
ATOM 595 N N . PHE A 1 79 ? -8.416 8.449 -5.897 1.00 78.50 79 PHE A N 1
ATOM 596 C CA . PHE A 1 79 ? -7.823 9.597 -5.209 1.00 78.50 79 PHE A CA 1
ATOM 597 C C . PHE A 1 79 ? -6.721 10.254 -6.034 1.00 78.50 79 PHE A C 1
ATOM 599 O O . PHE A 1 79 ? -6.490 11.451 -5.885 1.00 78.50 79 PHE A O 1
ATOM 606 N N . LEU A 1 80 ? -6.074 9.496 -6.918 1.00 81.44 80 LEU A N 1
ATOM 607 C CA . LEU A 1 80 ? -5.052 10.010 -7.821 1.00 81.44 80 LEU A CA 1
ATOM 608 C C . LEU A 1 80 ? -5.600 10.249 -9.233 1.00 81.44 80 LEU A C 1
ATOM 610 O O . LEU A 1 80 ? -6.614 9.686 -9.648 1.00 81.44 80 LEU A O 1
ATOM 614 N N . VAL A 1 81 ? -4.905 11.096 -9.992 1.00 81.00 81 VAL A N 1
ATOM 615 C CA . VAL A 1 81 ? -5.193 11.304 -11.416 1.00 81.00 81 VAL A CA 1
ATOM 616 C C . VAL A 1 81 ? -4.734 10.081 -12.209 1.00 81.00 81 VAL A C 1
ATOM 618 O O . VAL A 1 81 ? -3.669 9.523 -11.946 1.00 81.00 81 VAL A O 1
ATOM 621 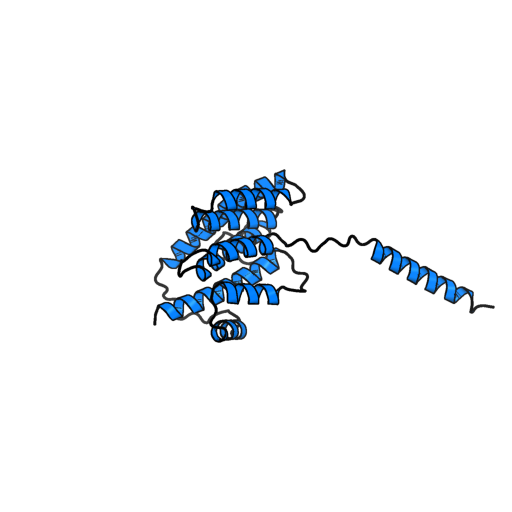N N . ARG A 1 82 ? -5.525 9.676 -13.208 1.00 79.12 82 ARG A N 1
ATOM 622 C CA . ARG A 1 82 ? -5.137 8.610 -14.136 1.00 79.12 82 ARG A CA 1
ATOM 623 C C . ARG A 1 82 ? -4.036 9.107 -15.071 1.00 79.12 82 ARG A C 1
ATOM 625 O O . ARG A 1 82 ? -4.235 10.099 -15.767 1.00 79.12 82 ARG A O 1
ATOM 632 N N . GLN A 1 83 ? -2.913 8.396 -1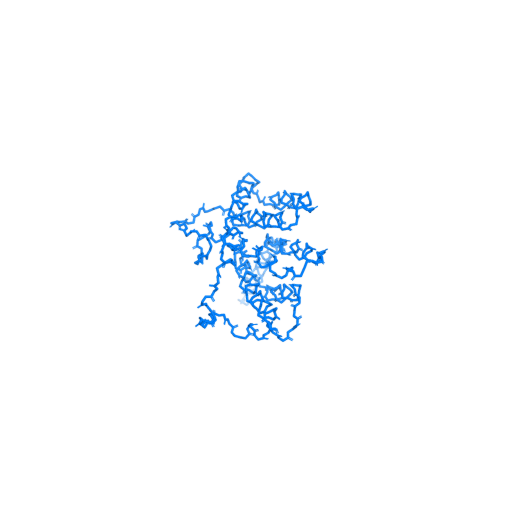5.117 1.00 76.81 83 GLN A N 1
ATOM 633 C CA . GLN A 1 83 ? -1.855 8.683 -16.082 1.00 76.81 83 GLN A CA 1
ATOM 634 C C . GLN A 1 83 ? -2.295 8.338 -17.518 1.00 76.81 83 GLN A C 1
ATOM 636 O O . GLN A 1 83 ? -3.056 7.381 -17.701 1.00 76.81 83 GLN A O 1
ATOM 641 N N . PRO A 1 84 ? -1.823 9.079 -18.542 1.00 68.62 84 PRO A N 1
ATOM 642 C CA . PRO A 1 84 ? -2.126 8.785 -19.947 1.00 68.62 84 PRO A CA 1
ATOM 643 C C . PRO A 1 84 ? -1.605 7.417 -20.407 1.00 68.62 84 PRO A C 1
ATOM 645 O O . PRO A 1 84 ? -2.208 6.788 -21.273 1.00 68.62 84 PRO A O 1
ATOM 648 N N . ALA A 1 85 ? -0.500 6.957 -19.815 1.00 69.62 85 ALA A N 1
ATOM 649 C CA . ALA A 1 85 ? 0.107 5.654 -20.054 1.00 69.62 85 ALA A CA 1
ATOM 650 C C . ALA A 1 85 ? 0.766 5.127 -18.764 1.00 69.62 85 ALA A C 1
ATOM 652 O O . ALA A 1 85 ? 1.113 5.934 -17.896 1.00 69.62 85 ALA A O 1
ATOM 653 N N . PRO A 1 86 ? 0.952 3.800 -18.623 1.00 70.81 86 PRO A N 1
ATOM 654 C CA . PRO A 1 86 ? 1.728 3.230 -17.527 1.00 70.81 86 PRO A CA 1
ATOM 655 C C . PRO A 1 86 ? 3.162 3.765 -17.537 1.00 70.81 86 PRO A C 1
ATOM 657 O O . PRO A 1 86 ? 3.785 3.866 -18.593 1.00 70.81 86 PRO A O 1
ATOM 660 N N . LEU A 1 87 ? 3.693 4.075 -16.357 1.00 75.06 87 LEU A N 1
ATOM 661 C CA . LEU A 1 87 ? 5.048 4.617 -16.211 1.00 75.06 87 LEU A CA 1
ATOM 662 C C . LEU A 1 87 ? 6.121 3.518 -16.214 1.00 75.06 87 LEU A C 1
ATOM 664 O O . LEU A 1 87 ? 7.307 3.822 -16.290 1.00 75.06 87 LEU A O 1
ATOM 668 N N . GLY A 1 88 ? 5.718 2.245 -16.109 1.00 64.00 88 GLY A N 1
ATOM 669 C CA . GLY A 1 88 ? 6.635 1.099 -16.084 1.00 64.00 88 GLY A CA 1
ATOM 670 C C . GLY A 1 88 ? 7.529 1.029 -14.839 1.00 64.00 88 GLY A C 1
ATOM 671 O O . GLY A 1 88 ? 8.448 0.217 -14.795 1.00 64.00 88 GLY A O 1
ATOM 672 N N . ALA A 1 89 ? 7.272 1.870 -13.832 1.00 73.62 89 ALA A N 1
ATOM 673 C CA . ALA A 1 89 ? 7.961 1.848 -12.547 1.00 73.62 89 ALA A CA 1
ATOM 674 C C . ALA A 1 89 ? 7.513 0.648 -11.692 1.00 73.62 89 ALA A C 1
ATOM 676 O O . ALA A 1 89 ? 6.430 0.093 -11.891 1.00 73.62 89 ALA A O 1
ATOM 677 N N . SER A 1 90 ? 8.338 0.251 -10.719 1.00 84.25 90 SER A N 1
ATOM 678 C CA . SER A 1 90 ? 8.009 -0.846 -9.803 1.00 84.25 90 SER A CA 1
ATOM 679 C C . SER A 1 90 ? 6.820 -0.471 -8.915 1.00 84.25 90 SER A C 1
ATOM 681 O O . SER A 1 90 ? 6.981 0.247 -7.928 1.00 84.25 90 SER A O 1
ATOM 683 N N . GLY A 1 91 ? 5.630 -0.988 -9.239 1.00 88.50 91 GLY A N 1
ATOM 684 C CA . GLY A 1 91 ? 4.426 -0.799 -8.424 1.00 88.50 91 GLY A CA 1
ATOM 685 C C . GLY A 1 91 ? 4.632 -1.234 -6.972 1.00 88.50 91 GLY A C 1
ATOM 686 O O . GLY A 1 91 ? 4.168 -0.565 -6.054 1.00 88.50 91 GLY A O 1
ATOM 687 N N . GLU A 1 92 ? 5.405 -2.296 -6.736 1.00 92.06 92 GLU A N 1
ATOM 688 C CA . GLU A 1 92 ? 5.747 -2.735 -5.380 1.00 92.06 92 GLU A CA 1
ATOM 689 C C . GLU A 1 92 ? 6.553 -1.685 -4.604 1.00 92.06 92 GLU A C 1
ATOM 691 O O . GLU A 1 92 ? 6.237 -1.412 -3.448 1.00 92.06 92 GLU A O 1
ATOM 696 N N . ALA A 1 93 ? 7.552 -1.051 -5.225 1.00 94.19 93 ALA A N 1
ATOM 697 C CA . ALA A 1 93 ? 8.331 0.007 -4.579 1.00 94.19 93 ALA A CA 1
ATOM 698 C C . ALA A 1 93 ? 7.480 1.252 -4.272 1.00 94.19 93 ALA A C 1
ATOM 700 O O . ALA A 1 93 ? 7.605 1.844 -3.196 1.00 94.19 93 ALA A O 1
ATOM 701 N N . GLU A 1 94 ? 6.571 1.612 -5.180 1.00 94.75 94 GLU A N 1
ATOM 702 C CA . GLU A 1 94 ? 5.606 2.699 -4.977 1.00 94.75 94 GLU A CA 1
ATOM 703 C C . GLU A 1 94 ? 4.662 2.394 -3.802 1.00 94.75 94 GLU A C 1
ATOM 705 O O . GLU A 1 94 ? 4.414 3.254 -2.954 1.00 94.75 94 GLU A O 1
ATOM 710 N N . ALA A 1 95 ? 4.182 1.148 -3.699 1.00 95.56 95 ALA A N 1
ATOM 711 C CA . ALA A 1 95 ? 3.359 0.692 -2.581 1.00 95.56 95 ALA A CA 1
ATOM 712 C C . ALA A 1 95 ? 4.109 0.779 -1.245 1.00 95.56 95 ALA A C 1
ATOM 714 O O . ALA A 1 95 ? 3.564 1.307 -0.275 1.00 95.56 95 ALA A O 1
ATOM 715 N N . ILE A 1 96 ? 5.364 0.317 -1.205 1.00 97.25 96 ILE A N 1
ATOM 716 C CA . ILE A 1 96 ? 6.242 0.393 -0.026 1.00 97.25 96 ILE A CA 1
ATOM 717 C C . ILE A 1 96 ? 6.369 1.849 0.448 1.00 97.25 96 ILE A C 1
ATOM 719 O O . ILE A 1 96 ? 6.151 2.148 1.625 1.00 97.25 96 ILE A O 1
ATOM 723 N N . GLY A 1 97 ? 6.676 2.770 -0.473 1.00 97.31 97 GLY A N 1
ATOM 724 C CA . GLY A 1 97 ? 6.766 4.197 -0.166 1.00 97.31 97 GLY A CA 1
ATOM 725 C C . GLY A 1 97 ? 5.441 4.769 0.346 1.00 97.31 97 GLY A C 1
ATOM 726 O O . GLY A 1 97 ? 5.413 5.476 1.354 1.00 97.31 97 GLY A O 1
ATOM 727 N N . ALA A 1 98 ? 4.326 4.431 -0.300 1.00 97.19 98 ALA A N 1
ATOM 728 C CA . ALA A 1 98 ? 3.010 4.925 0.090 1.00 97.19 98 ALA A CA 1
ATOM 729 C C . ALA A 1 98 ? 2.595 4.442 1.489 1.00 97.19 98 ALA A C 1
ATOM 731 O O . ALA A 1 98 ? 2.118 5.240 2.301 1.00 97.19 98 ALA A O 1
ATOM 732 N N . ALA A 1 99 ? 2.818 3.160 1.793 1.00 97.12 99 ALA A N 1
ATOM 733 C CA . ALA A 1 99 ? 2.540 2.577 3.102 1.00 97.12 99 ALA A CA 1
ATOM 734 C C . ALA A 1 99 ? 3.369 3.239 4.205 1.00 97.12 99 ALA A C 1
ATOM 736 O O . ALA A 1 99 ? 2.817 3.646 5.231 1.00 97.12 99 ALA A O 1
ATOM 737 N N . HIS A 1 100 ? 4.677 3.391 3.964 1.00 98.12 100 HIS A N 1
ATOM 738 C CA . HIS A 1 100 ? 5.594 4.069 4.877 1.00 98.12 100 HIS A CA 1
ATOM 739 C C . HIS A 1 100 ? 5.112 5.477 5.210 1.00 98.12 100 HIS A C 1
ATOM 741 O O . HIS A 1 100 ? 4.985 5.807 6.388 1.00 98.12 100 HIS A O 1
ATOM 747 N N . HIS A 1 101 ? 4.792 6.281 4.191 1.00 97.88 101 HIS A N 1
ATOM 748 C CA . HIS A 1 101 ? 4.371 7.662 4.404 1.00 97.88 101 HIS A CA 1
ATOM 749 C C . HIS A 1 101 ? 3.119 7.739 5.284 1.00 97.88 101 HIS A C 1
ATOM 751 O O . HIS A 1 101 ? 3.111 8.461 6.278 1.00 97.88 101 HIS A O 1
ATOM 757 N N . VAL A 1 102 ? 2.076 6.968 4.957 1.00 95.25 102 VAL A N 1
ATOM 758 C CA . VAL A 1 102 ? 0.820 6.986 5.724 1.00 95.25 102 VAL A CA 1
ATOM 759 C C . VAL A 1 102 ? 1.047 6.538 7.168 1.00 95.25 102 VAL A C 1
ATOM 761 O O . VAL A 1 102 ? 0.598 7.214 8.091 1.00 95.25 102 VAL A O 1
ATOM 764 N N . LEU A 1 103 ? 1.784 5.446 7.387 1.00 94.31 103 LEU A N 1
ATOM 765 C CA . LEU A 1 103 ? 2.071 4.959 8.739 1.00 94.31 103 LEU A CA 1
ATOM 766 C C . LEU A 1 103 ? 2.929 5.938 9.545 1.00 94.31 103 LEU A C 1
ATOM 768 O O . LEU A 1 103 ? 2.669 6.120 10.730 1.00 94.31 103 LEU A O 1
ATOM 772 N N . ALA A 1 104 ? 3.914 6.593 8.928 1.00 94.94 104 ALA A N 1
ATOM 773 C CA . ALA A 1 104 ? 4.763 7.569 9.609 1.00 94.94 104 ALA A CA 1
ATOM 774 C C . ALA A 1 104 ? 3.982 8.827 10.023 1.00 94.94 104 ALA A C 1
ATOM 776 O O . ALA A 1 104 ? 4.277 9.411 11.065 1.00 94.94 104 ALA A O 1
ATOM 777 N N . GLN A 1 105 ? 2.967 9.212 9.243 1.00 92.62 105 GLN A N 1
ATOM 778 C CA . GLN A 1 105 ? 2.058 10.309 9.585 1.00 92.62 105 GLN A CA 1
ATOM 779 C C . GLN A 1 105 ? 1.095 9.935 10.720 1.00 92.62 105 GLN A C 1
ATOM 781 O O . GLN A 1 105 ? 0.808 10.769 11.576 1.00 92.62 105 GLN A O 1
ATOM 786 N N . LEU A 1 106 ? 0.601 8.694 10.736 1.00 89.06 106 LEU A N 1
ATOM 787 C CA . LEU A 1 106 ? -0.333 8.204 11.756 1.00 89.06 106 LEU A CA 1
ATOM 788 C C . LEU A 1 106 ? 0.363 7.859 13.083 1.00 89.06 106 LEU A C 1
ATOM 790 O O . LEU A 1 106 ? -0.201 8.085 14.151 1.00 89.06 106 LEU A O 1
ATOM 794 N N . TYR A 1 107 ? 1.595 7.346 13.026 1.00 89.75 107 TYR A N 1
ATOM 795 C CA . TYR A 1 107 ? 2.352 6.850 14.179 1.00 89.75 107 TYR A CA 1
ATOM 796 C C . TYR A 1 107 ? 3.757 7.474 14.244 1.00 89.75 107 TYR A C 1
ATOM 798 O O . TYR A 1 107 ? 4.761 6.762 14.126 1.00 89.75 107 TYR A O 1
ATOM 806 N N . PRO A 1 108 ? 3.877 8.794 14.483 1.00 91.19 108 PRO A N 1
ATOM 807 C CA . PRO A 1 108 ? 5.164 9.496 14.441 1.00 91.19 108 PRO A CA 1
ATOM 808 C C . PRO A 1 108 ? 6.196 8.941 15.438 1.00 91.19 108 PRO A C 1
ATOM 810 O O . PRO A 1 108 ? 7.387 8.910 15.137 1.00 91.19 108 PRO A O 1
ATOM 813 N N . GLY A 1 109 ? 5.755 8.414 16.588 1.00 91.00 109 GLY A N 1
ATOM 814 C CA . GLY A 1 109 ? 6.637 7.759 17.566 1.00 91.00 109 GLY A CA 1
ATOM 815 C C . GLY A 1 109 ? 7.315 6.475 17.061 1.00 91.00 109 GLY A C 1
ATOM 816 O O . GLY A 1 109 ? 8.308 6.044 17.637 1.00 91.00 109 GLY A O 1
ATOM 817 N N . HIS A 1 110 ? 6.823 5.882 15.970 1.00 92.50 110 HIS A N 1
ATOM 818 C CA . HIS A 1 110 ? 7.374 4.667 15.359 1.00 92.50 110 HIS A CA 1
ATOM 819 C C . HIS A 1 110 ? 8.179 4.956 14.085 1.00 92.50 110 HIS A C 1
ATOM 821 O O . HIS A 1 110 ? 8.593 4.022 13.394 1.00 92.50 110 HIS A O 1
ATOM 827 N N . LYS A 1 111 ? 8.435 6.233 13.762 1.00 94.06 111 LYS A N 1
ATOM 828 C CA . LYS A 1 111 ? 9.064 6.634 12.498 1.00 94.06 111 LYS A CA 1
ATOM 829 C C . LYS A 1 111 ? 10.396 5.924 12.241 1.00 94.06 111 LYS A C 1
ATOM 831 O O . LYS A 1 111 ? 10.576 5.390 11.157 1.00 94.06 111 LYS A O 1
ATOM 836 N N . ALA A 1 112 ? 11.286 5.844 13.230 1.00 96.50 112 ALA A N 1
ATOM 837 C CA . ALA A 1 112 ? 12.587 5.189 13.058 1.00 96.50 112 ALA A CA 1
ATOM 838 C C . ALA A 1 112 ? 12.457 3.696 12.693 1.00 96.50 112 ALA A C 1
ATOM 840 O O . ALA A 1 112 ? 13.181 3.192 11.838 1.00 96.50 112 ALA A O 1
ATOM 841 N N . TYR A 1 113 ? 11.493 2.993 13.298 1.00 96.06 113 TYR A N 1
ATOM 842 C CA . TYR A 1 113 ? 11.191 1.607 12.938 1.00 96.06 113 TYR A CA 1
ATOM 843 C C . TYR A 1 113 ? 10.646 1.504 11.505 1.00 96.06 113 TYR A C 1
ATOM 845 O O . TYR A 1 113 ? 11.048 0.618 10.752 1.00 96.06 113 TYR A O 1
ATOM 853 N N . LEU A 1 114 ? 9.747 2.415 11.122 1.00 97.12 114 LEU A N 1
ATOM 854 C CA . LEU A 1 114 ? 9.163 2.452 9.781 1.00 97.12 114 LEU A CA 1
ATOM 855 C C . LEU A 1 114 ? 10.214 2.790 8.711 1.00 97.12 114 LEU A C 1
ATOM 857 O O . LEU A 1 114 ? 10.214 2.159 7.659 1.00 97.12 114 LEU A O 1
ATOM 861 N N . ASP A 1 115 ? 11.131 3.720 8.983 1.00 97.81 115 ASP A N 1
ATOM 862 C CA . ASP A 1 115 ? 12.251 4.064 8.096 1.00 97.81 115 ASP A CA 1
ATOM 863 C C . ASP A 1 115 ? 13.151 2.840 7.847 1.00 97.81 115 ASP A C 1
ATOM 865 O O . ASP A 1 115 ? 13.446 2.506 6.701 1.00 97.81 115 ASP A O 1
ATOM 869 N N . ALA A 1 116 ? 13.494 2.090 8.899 1.00 97.62 116 ALA A N 1
ATOM 870 C CA . ALA A 1 116 ? 14.273 0.859 8.762 1.00 97.62 116 ALA A CA 1
ATOM 871 C C . ALA A 1 116 ? 13.518 -0.245 7.991 1.00 97.62 116 ALA A C 1
ATOM 873 O O . ALA A 1 116 ? 14.124 -1.038 7.263 1.00 97.62 116 ALA A O 1
ATOM 874 N N . ALA A 1 117 ? 12.191 -0.324 8.140 1.00 97.06 117 ALA A N 1
ATOM 875 C CA . ALA A 1 117 ? 11.358 -1.252 7.375 1.00 97.06 117 ALA A CA 1
ATOM 876 C C . ALA A 1 117 ? 11.274 -0.864 5.886 1.00 97.06 117 ALA A C 1
ATOM 878 O O . ALA A 1 117 ? 11.321 -1.748 5.026 1.00 97.06 117 ALA A O 1
ATOM 879 N N . LEU A 1 118 ? 11.207 0.437 5.580 1.00 97.62 118 LEU A N 1
ATOM 880 C CA . LEU A 1 118 ? 11.281 0.997 4.226 1.00 97.62 118 LEU A CA 1
ATOM 881 C C . LEU A 1 118 ? 12.587 0.608 3.539 1.00 97.62 118 LEU A C 1
ATOM 883 O O . LEU A 1 118 ? 12.549 -0.007 2.473 1.00 97.62 118 LEU A O 1
ATOM 887 N N . GLU A 1 119 ? 13.723 0.900 4.167 1.00 96.31 119 GLU A N 1
ATOM 888 C CA . GLU A 1 119 ? 15.040 0.580 3.608 1.00 96.31 119 GLU A CA 1
ATOM 889 C C . GLU A 1 119 ? 15.195 -0.919 3.347 1.00 96.31 119 GLU A C 1
ATOM 891 O O . GLU A 1 119 ? 15.571 -1.317 2.245 1.00 96.31 119 GLU A O 1
ATOM 896 N N . ARG A 1 120 ? 14.817 -1.764 4.318 1.00 95.81 120 ARG A N 1
ATOM 897 C CA . ARG A 1 120 ? 14.855 -3.226 4.161 1.00 95.81 120 ARG A CA 1
ATOM 898 C C . ARG A 1 120 ? 13.965 -3.709 3.012 1.00 95.81 120 ARG A C 1
ATOM 900 O O . ARG A 1 120 ? 14.385 -4.579 2.253 1.00 95.81 120 ARG A O 1
ATOM 907 N N . SER A 1 121 ? 12.752 -3.170 2.888 1.00 95.44 121 SER A N 1
ATOM 908 C CA . SER A 1 121 ? 11.795 -3.595 1.856 1.00 95.44 121 SER A CA 1
ATOM 909 C C . SER A 1 121 ? 12.281 -3.233 0.453 1.00 95.44 121 SER A C 1
ATOM 911 O O . SER A 1 121 ? 12.224 -4.065 -0.451 1.00 95.44 121 SER A O 1
ATOM 913 N N . LEU A 1 122 ? 12.801 -2.013 0.277 1.00 94.56 122 LEU A N 1
ATOM 914 C CA . LEU A 1 122 ? 13.351 -1.565 -1.004 1.00 94.56 122 LEU A CA 1
ATOM 915 C C . LEU A 1 122 ? 14.628 -2.327 -1.362 1.00 94.56 122 LEU A C 1
ATOM 917 O O . LEU A 1 122 ? 14.783 -2.738 -2.508 1.00 94.56 122 LEU A O 1
ATOM 921 N N . ALA A 1 123 ? 15.499 -2.590 -0.382 1.00 93.38 123 ALA A N 1
ATOM 922 C CA . ALA A 1 123 ? 16.739 -3.331 -0.600 1.00 93.38 123 ALA A CA 1
ATOM 923 C C . ALA A 1 123 ? 16.533 -4.794 -0.993 1.00 93.38 123 ALA A C 1
ATOM 925 O O . ALA A 1 123 ? 17.423 -5.410 -1.572 1.00 93.38 123 ALA A O 1
ATOM 926 N N . ALA A 1 124 ? 15.363 -5.358 -0.704 1.00 91.31 124 ALA A N 1
ATOM 927 C CA . ALA A 1 124 ? 15.042 -6.694 -1.158 1.00 91.31 124 ALA A CA 1
ATOM 928 C C . ALA A 1 124 ? 14.726 -6.722 -2.670 1.00 91.31 124 ALA A C 1
ATOM 930 O O . ALA A 1 124 ? 14.767 -7.792 -3.278 1.00 91.31 124 ALA A O 1
ATOM 931 N N . LEU A 1 125 ? 14.302 -5.613 -3.293 1.00 89.56 125 LEU A N 1
ATOM 932 C CA . LEU A 1 125 ? 13.909 -5.589 -4.711 1.00 89.56 125 LEU A CA 1
ATOM 933 C C . LEU A 1 125 ? 15.131 -5.731 -5.651 1.00 89.56 125 LEU A C 1
ATOM 935 O O . LEU A 1 125 ? 16.228 -5.336 -5.270 1.00 89.56 125 LEU A O 1
ATOM 939 N N . PRO A 1 126 ? 14.971 -6.299 -6.869 1.00 87.38 126 PRO A N 1
ATOM 940 C CA . PRO A 1 126 ? 16.108 -6.673 -7.726 1.00 87.38 126 PRO A CA 1
ATOM 941 C C . PRO A 1 126 ? 16.997 -5.513 -8.199 1.00 87.38 126 PRO A C 1
ATOM 943 O O . PRO A 1 126 ? 18.197 -5.699 -8.366 1.00 87.38 126 PRO A O 1
ATOM 946 N N . ASP A 1 127 ? 16.412 -4.337 -8.431 1.00 88.88 127 ASP A N 1
ATOM 947 C CA . ASP A 1 127 ? 17.119 -3.115 -8.828 1.00 88.88 127 ASP A CA 1
ATOM 948 C C . ASP A 1 127 ? 16.939 -2.076 -7.721 1.00 88.88 127 ASP A C 1
ATOM 950 O O . ASP A 1 127 ? 15.863 -1.486 -7.578 1.00 88.88 127 ASP A O 1
ATOM 954 N N . TRP A 1 128 ? 17.989 -1.889 -6.919 1.00 88.81 128 TRP A N 1
ATOM 955 C CA . TRP A 1 128 ? 17.951 -0.986 -5.774 1.00 88.81 128 TRP A CA 1
ATOM 956 C C . TRP A 1 128 ? 17.744 0.471 -6.192 1.00 88.81 128 TRP A C 1
ATOM 958 O O . TRP A 1 128 ? 16.938 1.159 -5.574 1.00 88.81 128 TRP A O 1
ATOM 968 N N . ASP A 1 129 ? 18.407 0.949 -7.249 1.00 89.81 129 ASP A N 1
ATOM 969 C CA . ASP A 1 129 ? 18.309 2.351 -7.676 1.00 89.81 129 ASP A CA 1
ATOM 970 C C . ASP A 1 129 ? 16.910 2.670 -8.212 1.00 89.81 129 ASP A C 1
ATOM 972 O O . ASP A 1 129 ? 16.320 3.714 -7.902 1.00 89.81 129 ASP A O 1
ATOM 976 N N . ALA A 1 130 ? 16.345 1.766 -9.018 1.00 88.75 130 ALA A N 1
ATOM 977 C CA . ALA A 1 130 ? 14.969 1.893 -9.483 1.00 88.75 130 ALA A CA 1
ATOM 978 C C . ALA A 1 130 ? 13.975 1.808 -8.318 1.00 88.75 130 ALA A C 1
ATOM 980 O O . ALA A 1 130 ? 13.078 2.650 -8.228 1.00 88.75 130 ALA A O 1
ATOM 981 N N . ALA A 1 131 ? 14.157 0.850 -7.405 1.00 90.19 131 ALA A N 1
ATOM 982 C CA . ALA A 1 131 ? 13.320 0.701 -6.218 1.00 90.19 131 ALA A CA 1
ATOM 983 C C . ALA A 1 131 ? 13.392 1.929 -5.304 1.00 90.19 131 ALA A C 1
ATOM 985 O O . ALA A 1 131 ? 12.362 2.403 -4.838 1.00 90.19 131 ALA A O 1
ATOM 986 N N . TYR A 1 132 ? 14.580 2.485 -5.077 1.00 91.38 132 TYR A N 1
ATOM 987 C CA . TYR A 1 132 ? 14.779 3.660 -4.237 1.00 91.38 132 TYR A CA 1
ATOM 988 C C . TYR A 1 132 ? 14.061 4.889 -4.806 1.00 91.38 132 TYR A C 1
ATOM 990 O O . TYR A 1 132 ? 13.309 5.556 -4.089 1.00 91.38 132 TYR A O 1
ATOM 998 N N . ARG A 1 133 ? 14.211 5.152 -6.114 1.00 92.62 133 ARG A N 1
ATOM 999 C CA . ARG A 1 133 ? 13.501 6.246 -6.804 1.00 92.62 133 ARG A CA 1
ATOM 1000 C C . ARG A 1 133 ? 11.983 6.067 -6.767 1.00 92.62 133 ARG A C 1
ATOM 1002 O O . ARG A 1 133 ? 11.275 7.005 -6.406 1.00 92.62 133 ARG A O 1
ATOM 1009 N N . ALA A 1 134 ? 11.496 4.866 -7.072 1.00 91.56 134 ALA A N 1
ATOM 1010 C CA . ALA A 1 134 ? 10.072 4.543 -6.993 1.00 91.56 134 ALA A CA 1
ATOM 1011 C C . ALA A 1 134 ? 9.544 4.626 -5.548 1.00 91.56 134 ALA A C 1
ATOM 1013 O O . ALA A 1 134 ? 8.443 5.100 -5.307 1.00 91.56 134 ALA A O 1
ATOM 1014 N N . GLY A 1 135 ? 10.352 4.269 -4.549 1.00 91.56 135 GLY A N 1
ATOM 1015 C CA . GLY A 1 135 ? 10.007 4.428 -3.137 1.00 91.56 135 GLY A CA 1
ATOM 1016 C C . GLY A 1 135 ? 9.881 5.894 -2.708 1.00 91.56 135 GLY A C 1
ATOM 1017 O O . GLY A 1 135 ? 9.023 6.221 -1.886 1.00 91.56 135 GLY A O 1
ATOM 1018 N N . ILE A 1 136 ? 10.698 6.801 -3.263 1.00 94.56 136 ILE A N 1
ATOM 1019 C CA . ILE A 1 136 ? 10.534 8.253 -3.065 1.00 94.56 136 ILE A CA 1
ATOM 1020 C C . ILE A 1 136 ? 9.197 8.711 -3.646 1.00 94.56 136 ILE A C 1
ATOM 1022 O O . ILE A 1 136 ? 8.425 9.377 -2.952 1.00 94.56 136 ILE A O 1
ATOM 1026 N N . TRP A 1 137 ? 8.914 8.336 -4.892 1.00 93.06 137 TRP A N 1
ATOM 1027 C CA . TRP A 1 137 ? 7.677 8.721 -5.563 1.00 93.06 137 TRP A CA 1
ATOM 1028 C C . TRP A 1 137 ? 6.439 8.150 -4.860 1.00 93.06 137 TRP A C 1
ATOM 1030 O O . TRP A 1 137 ? 5.488 8.886 -4.586 1.00 93.06 137 TRP A O 1
ATOM 1040 N N . GLY A 1 138 ? 6.524 6.906 -4.394 1.00 94.38 138 GLY A N 1
ATOM 1041 C CA . GLY A 1 138 ? 5.480 6.235 -3.633 1.00 94.38 138 GLY A CA 1
ATOM 1042 C C . GLY A 1 138 ? 5.103 6.991 -2.368 1.00 94.38 138 GLY A C 1
ATOM 1043 O O . GLY A 1 138 ? 3.919 7.141 -2.064 1.00 94.38 138 GLY A O 1
ATOM 1044 N N . ARG A 1 139 ? 6.084 7.566 -1.656 1.00 97.00 139 ARG A N 1
ATOM 1045 C CA . ARG A 1 139 ? 5.804 8.430 -0.494 1.00 97.00 139 ARG A CA 1
ATOM 1046 C C . ARG A 1 139 ? 5.007 9.675 -0.884 1.00 97.00 139 ARG A C 1
ATOM 1048 O O . ARG A 1 139 ? 4.075 10.039 -0.168 1.00 97.00 139 ARG A O 1
ATOM 1055 N N . HIS A 1 140 ? 5.332 10.309 -2.012 1.00 94.62 140 HIS A N 1
ATOM 1056 C CA . HIS A 1 140 ? 4.566 11.455 -2.516 1.00 94.62 140 HIS A CA 1
ATOM 1057 C C . HIS A 1 140 ? 3.130 11.060 -2.887 1.00 94.62 140 HIS A C 1
ATOM 1059 O O . HIS A 1 140 ? 2.182 11.747 -2.497 1.00 94.62 140 HIS A O 1
ATOM 1065 N N . LEU A 1 141 ? 2.948 9.930 -3.579 1.00 94.00 141 LEU A N 1
ATOM 1066 C CA . LEU A 1 141 ? 1.622 9.407 -3.923 1.00 94.00 141 LEU A CA 1
ATOM 1067 C C . LEU A 1 141 ? 0.806 9.065 -2.668 1.00 94.00 141 LEU A C 1
ATOM 1069 O O . LEU A 1 141 ? -0.358 9.458 -2.569 1.00 94.00 141 LEU A O 1
ATOM 1073 N N . GLY A 1 142 ? 1.422 8.414 -1.678 1.00 92.75 142 GLY A N 1
ATOM 1074 C CA . GLY A 1 142 ? 0.799 8.117 -0.387 1.00 92.75 142 GLY A CA 1
ATOM 1075 C C . GLY A 1 142 ? 0.348 9.376 0.354 1.00 92.75 142 GLY A C 1
ATOM 1076 O O . GLY A 1 142 ? -0.771 9.416 0.866 1.00 92.75 142 GLY A O 1
ATOM 1077 N N . GLY A 1 143 ? 1.163 10.434 0.341 1.00 90.56 143 GLY A 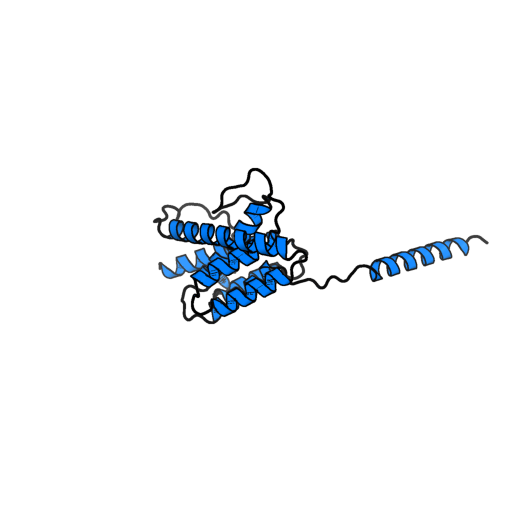N 1
ATOM 1078 C CA . GLY A 1 143 ? 0.796 11.736 0.907 1.00 90.56 143 GLY A CA 1
AT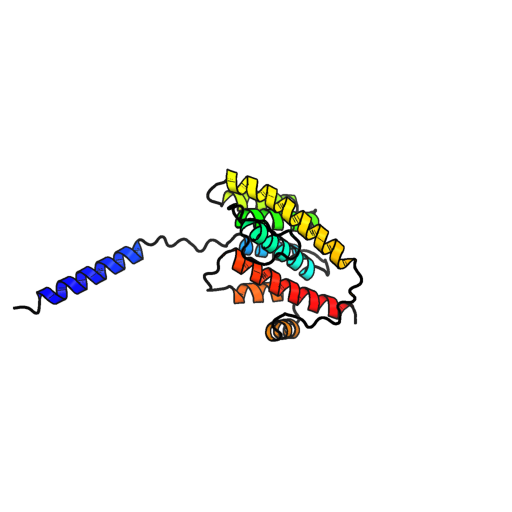OM 1079 C C . GLY A 1 143 ? -0.405 12.378 0.214 1.00 90.56 143 GLY A C 1
ATOM 1080 O O . GLY A 1 143 ? -1.325 12.852 0.885 1.00 90.56 143 GLY A O 1
ATOM 1081 N N . ASN A 1 144 ? -0.461 12.314 -1.118 1.00 91.12 144 ASN A N 1
ATOM 1082 C CA . ASN A 1 144 ? -1.601 12.820 -1.888 1.00 91.12 144 ASN A CA 1
ATOM 1083 C C . ASN A 1 144 ? -2.895 12.057 -1.573 1.00 91.12 144 ASN A C 1
ATOM 1085 O O . ASN A 1 144 ? -3.953 12.673 -1.400 1.00 91.12 144 ASN A O 1
ATOM 1089 N N . VAL A 1 145 ? -2.819 10.726 -1.459 1.00 88.44 145 VAL A N 1
ATOM 1090 C CA . VAL A 1 145 ? -3.966 9.890 -1.073 1.00 88.44 145 VAL A CA 1
ATOM 1091 C C . VAL A 1 145 ? -4.418 10.222 0.348 1.00 88.44 145 VAL A C 1
ATOM 1093 O O . VAL A 1 145 ? -5.610 10.442 0.565 1.00 88.44 145 VAL A O 1
ATOM 1096 N N . TYR A 1 146 ? -3.484 10.320 1.298 1.00 88.62 146 TYR A N 1
ATOM 1097 C CA . TYR A 1 146 ? -3.773 10.655 2.693 1.00 88.62 146 TYR A CA 1
ATOM 1098 C C . TYR A 1 146 ? -4.467 12.019 2.824 1.00 88.62 146 TYR A C 1
ATOM 1100 O O . TYR A 1 146 ? -5.531 12.121 3.441 1.00 88.62 146 TYR A O 1
ATOM 1108 N N . ALA A 1 147 ? -3.934 13.050 2.163 1.00 85.69 147 ALA A N 1
ATOM 1109 C CA . ALA A 1 147 ? -4.515 14.393 2.158 1.00 85.69 147 ALA A CA 1
ATOM 1110 C C . ALA A 1 147 ? -5.910 14.427 1.501 1.00 85.69 147 ALA A C 1
ATOM 1112 O O . ALA A 1 147 ? -6.844 15.057 2.013 1.00 85.69 147 ALA A O 1
ATOM 1113 N N . SER A 1 148 ? -6.086 13.709 0.388 1.00 79.06 148 SER A N 1
ATOM 1114 C CA . SER A 1 148 ? -7.368 13.627 -0.324 1.00 79.06 148 SER A CA 1
ATOM 1115 C C . SER A 1 148 ? -8.433 12.886 0.488 1.00 79.06 148 SER A C 1
ATOM 1117 O O . SER A 1 148 ? -9.598 13.293 0.512 1.00 79.06 148 SER A O 1
ATOM 1119 N N . ALA A 1 149 ? -8.043 11.821 1.194 1.00 73.56 149 ALA A N 1
ATOM 1120 C CA . ALA A 1 149 ? -8.929 11.064 2.070 1.00 73.56 149 ALA A CA 1
ATOM 1121 C C . ALA A 1 149 ? -9.383 11.896 3.282 1.00 73.56 149 ALA A C 1
ATOM 1123 O O . ALA A 1 149 ? -10.576 11.900 3.599 1.00 73.56 149 ALA A O 1
ATOM 1124 N N . LEU A 1 150 ? -8.476 12.665 3.898 1.00 62.81 150 LEU A N 1
ATOM 1125 C CA . LEU A 1 150 ? -8.802 13.590 4.991 1.00 62.81 150 LEU A CA 1
ATOM 1126 C C . LEU A 1 150 ? -9.795 14.674 4.532 1.00 62.81 150 LEU A C 1
ATOM 1128 O O . LEU A 1 150 ? -10.810 14.926 5.183 1.00 62.81 150 LEU A O 1
ATOM 1132 N N . SER A 1 151 ? -9.551 15.246 3.350 1.00 56.97 151 SER A N 1
ATOM 1133 C CA . SER A 1 151 ? -10.421 16.259 2.736 1.00 56.97 151 SER A CA 1
ATOM 1134 C C . SER A 1 151 ? -11.818 15.715 2.411 1.00 56.97 151 SER A C 1
ATOM 1136 O O . SER A 1 151 ? -12.819 16.422 2.527 1.00 56.97 151 SER A O 1
ATOM 1138 N N . ALA A 1 152 ? -11.912 14.441 2.019 1.00 57.16 152 ALA A N 1
ATOM 1139 C CA . ALA A 1 152 ? -13.184 13.772 1.763 1.00 57.16 152 ALA A CA 1
ATOM 1140 C C . ALA A 1 152 ? -13.966 13.452 3.050 1.00 57.16 152 ALA A C 1
ATOM 1142 O O . ALA A 1 152 ? -15.197 13.475 3.018 1.00 57.16 152 ALA A O 1
ATOM 1143 N N . ALA A 1 153 ? -13.278 13.178 4.162 1.00 54.84 153 ALA A N 1
ATOM 1144 C CA . ALA A 1 153 ? -13.892 12.914 5.466 1.00 54.84 153 ALA A CA 1
ATOM 1145 C C . ALA A 1 153 ? -14.464 14.180 6.133 1.00 54.84 153 ALA A C 1
ATOM 1147 O O . ALA A 1 153 ? -15.427 14.085 6.889 1.00 54.84 153 ALA A O 1
ATOM 1148 N N . GLY A 1 154 ? -13.919 15.362 5.822 1.00 36.06 154 GLY A N 1
ATOM 1149 C CA . GLY A 1 154 ? -14.434 16.656 6.294 1.00 36.06 154 GLY A CA 1
ATOM 1150 C C . GLY A 1 154 ? -15.678 17.169 5.553 1.00 36.06 154 GLY A C 1
ATOM 1151 O O . GLY A 1 154 ? -16.258 18.175 5.955 1.00 36.06 154 GLY A O 1
ATOM 1152 N N . ARG A 1 155 ? -16.115 16.504 4.472 1.00 35.56 155 ARG A N 1
ATOM 1153 C CA . ARG A 1 155 ? -17.336 16.878 3.741 1.00 35.56 155 ARG A CA 1
ATOM 1154 C C . ARG A 1 155 ? -18.556 16.185 4.363 1.00 35.56 155 ARG A C 1
ATOM 1156 O O . ARG A 1 155 ? -18.587 14.953 4.350 1.00 35.56 155 ARG A O 1
ATOM 1163 N N . PRO A 1 156 ? -19.597 16.913 4.821 1.00 33.34 156 PRO A N 1
ATOM 1164 C CA . PRO A 1 156 ? -20.853 16.286 5.224 1.00 33.34 156 PRO A CA 1
ATOM 1165 C C . PRO A 1 156 ? -21.421 15.520 4.026 1.00 33.34 156 PRO A C 1
ATOM 1167 O O . PRO A 1 156 ? -21.721 16.083 2.970 1.00 33.34 156 PRO A O 1
ATOM 1170 N N . SER A 1 157 ? -21.483 14.196 4.139 1.00 42.22 157 SER A N 1
ATOM 1171 C CA . SER A 1 157 ? -21.863 13.360 3.013 1.00 42.22 157 SER A CA 1
ATOM 1172 C C . SER A 1 157 ? -23.379 13.382 2.831 1.00 42.22 157 SER A C 1
ATOM 1174 O O . SER A 1 157 ? -24.092 12.663 3.524 1.00 42.22 157 SER A O 1
ATOM 1176 N N . ASN A 1 158 ? -23.873 14.063 1.795 1.00 35.06 158 ASN A N 1
ATOM 1177 C CA . ASN A 1 158 ? -25.240 13.885 1.269 1.00 35.06 158 ASN A CA 1
ATOM 1178 C C . ASN A 1 158 ? -25.420 12.510 0.564 1.00 35.06 158 ASN A C 1
ATOM 1180 O O . ASN A 1 158 ? -26.214 12.335 -0.356 1.00 35.06 158 ASN A O 1
ATOM 1184 N N . ARG A 1 159 ? -24.586 11.528 0.935 1.00 42.91 159 ARG A N 1
ATOM 1185 C CA . ARG A 1 159 ? -24.275 10.296 0.198 1.00 42.91 159 ARG A CA 1
ATOM 1186 C C . ARG A 1 159 ? -24.807 9.039 0.897 1.00 42.91 159 ARG A C 1
ATOM 1188 O O . ARG A 1 159 ? -24.558 7.937 0.419 1.00 42.91 159 ARG A O 1
ATOM 1195 N N . ALA A 1 160 ? -25.603 9.207 1.958 1.00 38.69 160 ALA A N 1
ATOM 1196 C CA . ALA A 1 160 ? -26.397 8.142 2.579 1.00 38.69 160 ALA A CA 1
ATOM 1197 C C . ALA A 1 160 ? -27.411 7.484 1.609 1.00 38.69 160 ALA A C 1
ATOM 1199 O O . ALA A 1 160 ? -28.047 6.500 1.964 1.00 38.69 160 ALA A O 1
ATOM 1200 N N . ARG A 1 161 ? -27.547 7.994 0.372 1.00 33.06 161 ARG A N 1
ATOM 1201 C CA . ARG A 1 161 ? -28.504 7.522 -0.641 1.00 33.06 161 ARG A CA 1
ATOM 1202 C C . ARG A 1 161 ? -27.888 6.870 -1.888 1.00 33.06 161 ARG A C 1
ATOM 1204 O O . ARG A 1 161 ? -28.615 6.577 -2.829 1.00 33.06 161 ARG A O 1
ATOM 1211 N N . ALA A 1 162 ? -26.576 6.632 -1.937 1.00 31.48 162 ALA A N 1
ATOM 1212 C CA . ALA A 1 162 ? -25.994 5.861 -3.041 1.00 31.48 162 ALA A CA 1
ATOM 1213 C C . ALA A 1 162 ? -26.036 4.358 -2.703 1.00 31.48 162 ALA A C 1
ATOM 1215 O O . ALA A 1 162 ? -25.458 3.978 -1.679 1.00 31.48 162 ALA A O 1
ATOM 1216 N N . PRO A 1 163 ? -26.671 3.492 -3.520 1.00 33.50 163 PRO A N 1
ATOM 1217 C CA . PRO A 1 163 ? -26.629 2.057 -3.281 1.00 33.50 163 PRO A CA 1
ATOM 1218 C C . PRO A 1 163 ? -25.172 1.601 -3.329 1.00 33.50 163 PRO A C 1
ATOM 1220 O O . PRO A 1 163 ? -24.414 1.945 -4.240 1.00 33.50 163 PRO A O 1
ATOM 1223 N N . ALA A 1 164 ? -24.757 0.883 -2.289 1.00 43.94 164 ALA A N 1
ATOM 1224 C CA . ALA A 1 164 ? -23.418 0.347 -2.181 1.00 43.94 164 ALA A CA 1
ATOM 1225 C C . ALA A 1 164 ? -23.130 -0.528 -3.408 1.00 43.94 164 ALA A C 1
ATOM 1227 O O . ALA A 1 164 ? -23.661 -1.623 -3.532 1.00 43.94 164 ALA A O 1
ATOM 1228 N N . SER A 1 165 ? -22.230 -0.090 -4.287 1.00 41.62 165 SER A N 1
ATOM 1229 C CA . SER A 1 165 ? -21.659 -0.927 -5.350 1.00 41.62 165 SER A CA 1
ATOM 1230 C C . SER A 1 165 ? -20.689 -1.989 -4.793 1.00 41.62 165 SER A C 1
ATOM 1232 O O . SER A 1 165 ? -19.718 -2.361 -5.448 1.00 41.62 165 SER A O 1
ATOM 1234 N N . GLY A 1 166 ? -20.880 -2.405 -3.539 1.00 45.72 166 GLY A N 1
ATOM 1235 C CA . GLY A 1 166 ? -20.073 -3.391 -2.836 1.00 45.72 166 GLY A CA 1
ATOM 1236 C C . GLY A 1 166 ? -20.822 -4.713 -2.762 1.00 45.72 166 GLY A C 1
ATOM 1237 O O . GLY A 1 166 ? -22.038 -4.728 -2.607 1.00 45.72 166 GLY A O 1
ATOM 1238 N N . ASN A 1 167 ? -20.092 -5.822 -2.866 1.00 48.62 167 ASN A N 1
ATOM 1239 C CA . ASN A 1 167 ? -20.662 -7.160 -2.764 1.00 48.62 167 ASN A CA 1
ATOM 1240 C C . ASN A 1 167 ? -21.413 -7.313 -1.417 1.00 48.62 167 ASN A C 1
ATOM 1242 O O . ASN A 1 167 ? -20.770 -7.277 -0.362 1.00 48.62 167 ASN A O 1
ATOM 1246 N N . PRO A 1 168 ? -22.748 -7.496 -1.430 1.00 49.94 168 PRO A N 1
ATOM 1247 C CA . PRO A 1 168 ? -23.568 -7.514 -0.218 1.00 49.94 168 PRO A CA 1
ATOM 1248 C C . PRO A 1 168 ? -23.231 -8.701 0.687 1.00 49.94 168 PRO A C 1
ATOM 1250 O O . PRO A 1 168 ? -23.298 -8.580 1.906 1.00 49.94 168 PRO A O 1
ATOM 1253 N N . LYS A 1 169 ? -22.765 -9.816 0.110 1.00 48.69 169 LYS A N 1
ATOM 1254 C CA . LYS A 1 169 ? -22.308 -10.990 0.863 1.00 48.69 169 LYS A CA 1
ATOM 1255 C C . LYS A 1 169 ? -21.046 -10.686 1.664 1.00 48.69 169 LYS A C 1
ATOM 1257 O O . LYS A 1 169 ? -20.898 -11.152 2.789 1.00 48.69 169 LYS A O 1
ATOM 1262 N N . LEU A 1 170 ? -20.159 -9.864 1.100 1.00 45.78 170 LEU A N 1
ATOM 1263 C CA . LEU A 1 170 ? -18.974 -9.387 1.799 1.00 45.78 170 LEU A CA 1
ATOM 1264 C C . LEU A 1 170 ? -19.397 -8.460 2.936 1.00 45.78 170 LEU A C 1
ATOM 1266 O O . LEU A 1 170 ? -19.028 -8.722 4.065 1.00 45.78 170 LEU A O 1
ATOM 1270 N N . ALA A 1 171 ? -20.265 -7.475 2.689 1.00 48.62 171 ALA A N 1
ATOM 1271 C CA . ALA A 1 171 ? -20.785 -6.590 3.738 1.00 48.62 171 ALA A CA 1
ATOM 1272 C C . ALA A 1 171 ? -21.469 -7.342 4.902 1.00 48.62 171 ALA A C 1
ATOM 1274 O O . ALA A 1 171 ? -21.320 -6.945 6.057 1.00 48.62 171 ALA A O 1
ATOM 1275 N N . GLN A 1 172 ? -22.173 -8.439 4.606 1.00 49.78 172 GLN A N 1
ATOM 1276 C CA . GLN A 1 172 ? -22.857 -9.284 5.589 1.00 49.78 172 GLN A CA 1
ATOM 1277 C C . GLN A 1 172 ? -21.875 -10.129 6.417 1.00 49.78 172 GLN A C 1
ATOM 1279 O O . GLN A 1 172 ? -21.963 -10.152 7.644 1.00 49.78 172 GLN A O 1
ATOM 1284 N N . LEU A 1 173 ? -20.867 -10.729 5.767 1.00 47.03 173 LEU A N 1
ATOM 1285 C CA . LEU A 1 173 ? -19.727 -11.343 6.458 1.00 47.03 173 LEU A CA 1
ATOM 1286 C C . LEU A 1 173 ? -18.985 -10.307 7.308 1.00 47.03 173 LEU A C 1
ATOM 1288 O O . LEU A 1 173 ? -18.576 -10.641 8.414 1.00 47.03 173 LEU A O 1
ATOM 1292 N N . LEU A 1 174 ? -18.894 -9.062 6.807 1.00 46.28 174 LEU A N 1
ATOM 1293 C CA . LEU A 1 174 ? -18.318 -7.881 7.457 1.00 46.28 174 LEU A CA 1
ATOM 1294 C C . LEU A 1 174 ? -19.125 -7.363 8.676 1.00 46.28 174 LEU A C 1
ATOM 1296 O O . LEU A 1 174 ? -18.698 -6.466 9.396 1.00 46.28 174 LEU A O 1
ATOM 1300 N N . THR A 1 175 ? -20.336 -7.858 8.907 1.00 49.00 175 THR A N 1
ATOM 1301 C CA . THR A 1 175 ? -21.187 -7.423 10.031 1.00 49.00 175 THR A CA 1
ATOM 1302 C C . THR A 1 175 ? -21.363 -8.520 11.067 1.00 49.00 175 THR A C 1
ATOM 1304 O O . THR A 1 175 ? -21.501 -8.207 12.251 1.00 49.00 175 THR A O 1
ATOM 1307 N N . SER A 1 176 ? -21.295 -9.787 10.650 1.00 47.06 176 SER A N 1
ATOM 1308 C CA . SER A 1 176 ? -21.485 -10.947 11.522 1.00 47.06 176 SER A CA 1
ATOM 1309 C C . SER A 1 176 ? -20.275 -11.295 12.395 1.00 47.06 176 SER A C 1
ATOM 1311 O O . SER A 1 176 ? -20.460 -11.977 13.395 1.00 47.06 176 SER A O 1
ATOM 1313 N N . SER A 1 177 ? -19.051 -10.856 12.064 1.00 48.19 177 SER A N 1
ATOM 1314 C CA . SER A 1 177 ? -17.846 -11.272 12.814 1.00 48.19 177 SER A CA 1
ATOM 1315 C C . SER A 1 177 ? -17.423 -10.350 13.975 1.00 48.19 1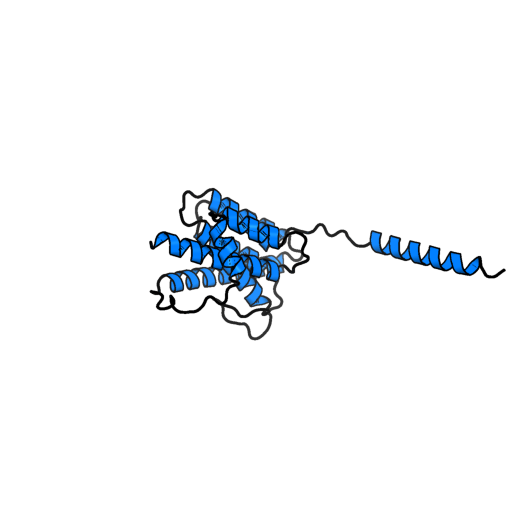77 SER A C 1
ATOM 1317 O O . SER A 1 177 ? -16.434 -10.635 14.639 1.00 48.19 177 SER A O 1
ATOM 1319 N N . GLY A 1 178 ? -18.142 -9.250 14.248 1.00 48.09 178 GLY A N 1
ATOM 1320 C CA . GLY A 1 178 ? -17.822 -8.355 15.381 1.00 48.09 178 GLY A CA 1
ATOM 1321 C C . GLY A 1 178 ? -16.464 -7.638 15.280 1.00 48.09 178 GLY A C 1
ATOM 1322 O O . GLY A 1 178 ? -15.908 -7.202 16.280 1.00 48.09 178 GLY A O 1
ATOM 1323 N N . ALA A 1 179 ? -15.921 -7.540 14.075 1.00 50.34 179 ALA A N 1
ATOM 1324 C CA . ALA A 1 179 ? -14.511 -7.299 13.826 1.00 50.34 179 ALA A CA 1
ATOM 1325 C C . ALA A 1 179 ? -13.908 -5.971 14.307 1.00 50.34 179 ALA A C 1
ATOM 1327 O O . ALA A 1 179 ? -14.272 -4.878 13.857 1.00 50.34 179 ALA A O 1
ATOM 1328 N N . SER A 1 180 ? -12.835 -6.123 15.077 1.00 56.59 180 SER A N 1
ATOM 1329 C CA . SER A 1 180 ? -11.707 -5.195 15.136 1.00 56.59 180 SER A CA 1
ATOM 1330 C C . SER A 1 180 ? -10.974 -5.117 13.780 1.00 56.59 180 SER A C 1
ATOM 1332 O O . SER A 1 180 ? -11.172 -5.962 12.900 1.00 56.59 180 SER A O 1
ATOM 1334 N N . GLY A 1 181 ? -10.087 -4.129 13.597 1.00 54.88 181 GLY A N 1
ATOM 1335 C CA . GLY A 1 181 ? -9.255 -4.008 12.384 1.00 54.88 181 GLY A CA 1
ATOM 1336 C C . GLY A 1 181 ? -8.466 -5.285 12.046 1.00 54.88 181 GLY A C 1
ATOM 1337 O O . GLY A 1 181 ? -8.327 -5.637 10.875 1.00 54.88 181 GLY A O 1
ATOM 1338 N N . GLU A 1 182 ? -8.057 -6.031 13.072 1.00 59.91 182 GLU A N 1
ATOM 1339 C CA . GLU A 1 182 ? -7.356 -7.318 12.976 1.00 59.91 182 GLU A CA 1
ATOM 1340 C C . GLU A 1 182 ? -8.239 -8.450 12.424 1.00 59.91 182 GLU A C 1
ATOM 1342 O O . GLU A 1 182 ? -7.783 -9.337 11.699 1.00 59.91 182 GLU A O 1
ATOM 1347 N N . THR A 1 183 ? -9.542 -8.423 12.716 1.00 67.25 183 THR A N 1
ATOM 1348 C CA . THR A 1 183 ? -10.448 -9.506 12.316 1.00 67.25 183 THR A CA 1
ATOM 1349 C C . THR A 1 183 ? -10.716 -9.466 10.806 1.00 67.25 183 THR A C 1
ATOM 1351 O O . THR A 1 183 ? -10.737 -10.514 10.159 1.00 67.25 183 THR A O 1
ATOM 1354 N N . TRP A 1 184 ? -10.834 -8.279 10.196 1.00 66.81 184 TRP A N 1
ATOM 1355 C CA . TRP A 1 184 ? -10.998 -8.166 8.738 1.00 66.81 184 TRP A CA 1
ATOM 1356 C C . TRP A 1 184 ? -9.710 -8.352 7.950 1.00 66.81 184 TRP A C 1
ATOM 1358 O O . TRP A 1 184 ? -9.769 -8.929 6.863 1.00 66.81 184 TRP A O 1
ATOM 1368 N N . SER A 1 185 ? -8.562 -7.911 8.473 1.00 64.56 185 SER A N 1
ATOM 1369 C CA . SER A 1 185 ? -7.273 -8.161 7.815 1.00 64.56 185 SER A CA 1
ATOM 1370 C C . SER A 1 185 ? -7.016 -9.665 7.693 1.00 64.56 185 SER A C 1
ATOM 1372 O O . SER A 1 185 ? -6.638 -10.129 6.619 1.00 64.56 185 SER A O 1
ATOM 1374 N N . SER A 1 186 ? -7.367 -10.447 8.723 1.00 67.56 186 SER A N 1
ATOM 1375 C CA . SER A 1 186 ? -7.297 -11.913 8.675 1.00 67.56 186 SER A CA 1
ATOM 1376 C C . SER A 1 186 ? -8.226 -12.524 7.614 1.00 67.56 186 SER A C 1
ATOM 1378 O O . SER A 1 186 ? -7.879 -13.514 6.975 1.00 67.56 186 SER A O 1
ATOM 1380 N N . ILE A 1 187 ? -9.401 -11.928 7.378 1.00 65.31 187 ILE A N 1
ATOM 1381 C CA . ILE A 1 187 ? -10.355 -12.384 6.355 1.00 65.31 187 ILE A CA 1
ATOM 1382 C C . ILE A 1 187 ? -9.858 -12.047 4.949 1.00 65.31 187 ILE A C 1
ATOM 1384 O O . ILE A 1 187 ? -9.971 -12.884 4.050 1.00 65.31 187 ILE A O 1
ATOM 1388 N N . ALA A 1 188 ? -9.278 -10.860 4.757 1.00 68.56 188 ALA A N 1
ATOM 1389 C CA . ALA A 1 188 ? -8.624 -10.500 3.505 1.00 68.56 188 ALA A CA 1
ATOM 1390 C C . ALA A 1 188 ? -7.451 -11.450 3.219 1.00 68.56 188 ALA A C 1
ATOM 1392 O O . ALA A 1 188 ? -7.426 -12.063 2.153 1.00 68.56 188 ALA A O 1
ATOM 1393 N N . ALA A 1 189 ? -6.563 -11.658 4.196 1.00 69.25 189 ALA A N 1
ATOM 1394 C CA . ALA A 1 189 ? -5.419 -12.560 4.084 1.00 69.25 189 ALA A CA 1
ATOM 1395 C C . ALA A 1 189 ? -5.846 -13.992 3.714 1.00 69.25 189 ALA A C 1
ATOM 1397 O O . ALA A 1 189 ? -5.369 -14.528 2.718 1.00 69.25 189 ALA A O 1
ATOM 1398 N N . ARG A 1 190 ? -6.841 -14.566 4.408 1.00 68.62 190 ARG A N 1
ATOM 1399 C CA . ARG A 1 190 ? -7.407 -15.889 4.065 1.00 68.62 190 ARG A CA 1
ATOM 1400 C C . ARG A 1 190 ? -8.044 -15.944 2.675 1.00 68.62 190 ARG A C 1
ATOM 1402 O O . ARG A 1 190 ? -8.036 -16.982 2.030 1.00 68.62 190 ARG A O 1
ATOM 1409 N N . SER A 1 191 ? -8.613 -14.837 2.196 1.00 64.44 191 SER A N 1
ATOM 1410 C CA . SER A 1 191 ? -9.211 -14.770 0.850 1.00 64.44 191 SER A CA 1
ATOM 1411 C C . SER A 1 191 ? -8.164 -14.738 -0.269 1.00 64.44 191 SER A C 1
ATOM 1413 O O . SER A 1 191 ? -8.489 -14.985 -1.432 1.00 64.44 191 SER A O 1
ATOM 1415 N N . ILE A 1 192 ? -6.931 -14.386 0.082 1.00 69.19 192 ILE A N 1
ATOM 1416 C CA . ILE A 1 192 ? -5.771 -14.279 -0.799 1.00 69.19 192 ILE A CA 1
ATOM 1417 C C . ILE A 1 192 ? -4.914 -15.554 -0.734 1.00 69.19 192 ILE A C 1
ATOM 1419 O O . ILE A 1 192 ? -4.260 -15.903 -1.717 1.00 69.19 192 ILE A O 1
ATOM 1423 N N . GLU A 1 193 ? -4.923 -16.243 0.407 1.00 70.19 193 GLU A N 1
ATOM 1424 C CA . GLU A 1 193 ? -4.143 -17.450 0.672 1.00 70.19 193 GLU A CA 1
ATOM 1425 C C . GLU A 1 193 ? -4.375 -18.536 -0.393 1.00 70.19 193 GLU A C 1
ATOM 1427 O O . GLU A 1 193 ? -5.500 -18.795 -0.826 1.00 70.19 193 GLU A O 1
ATOM 1432 N N . GLY A 1 194 ? -3.281 -19.131 -0.876 1.00 63.50 194 GLY A N 1
ATOM 1433 C CA . GLY A 1 194 ? -3.308 -20.154 -1.927 1.00 63.50 194 GLY A CA 1
ATOM 1434 C C . GLY A 1 194 ? -3.607 -19.642 -3.342 1.00 63.50 194 GLY A C 1
ATOM 1435 O O . GLY A 1 194 ? -3.647 -20.444 -4.275 1.00 63.50 194 GLY A O 1
ATOM 1436 N N . ARG A 1 195 ? -3.796 -18.328 -3.547 1.00 71.31 195 ARG A N 1
ATOM 1437 C CA . ARG A 1 195 ? -4.025 -17.744 -4.878 1.00 71.31 195 ARG A CA 1
ATOM 1438 C C . ARG A 1 195 ? -2.750 -17.123 -5.445 1.00 71.31 195 ARG A C 1
ATOM 1440 O O . ARG A 1 195 ? -2.129 -16.264 -4.818 1.00 71.31 195 ARG A O 1
ATOM 1447 N N . ALA A 1 196 ? -2.415 -17.487 -6.681 1.00 74.69 196 ALA A N 1
ATOM 1448 C CA . ALA A 1 196 ? -1.363 -16.841 -7.464 1.00 74.69 196 ALA A CA 1
ATOM 1449 C C . ALA A 1 196 ? -1.847 -15.477 -7.996 1.00 74.69 196 ALA A C 1
ATOM 1451 O O . ALA A 1 196 ? -2.186 -15.335 -9.168 1.00 74.69 196 ALA A O 1
ATOM 1452 N N . LEU A 1 197 ? -1.952 -14.491 -7.103 1.00 79.06 197 LEU A N 1
ATOM 1453 C CA . LEU A 1 197 ? -2.341 -13.118 -7.435 1.00 79.06 197 LEU A CA 1
ATOM 1454 C C . LEU A 1 197 ? -1.114 -12.255 -7.708 1.00 79.06 197 LEU A C 1
ATOM 1456 O O . LEU A 1 197 ? -0.104 -12.369 -7.006 1.00 79.06 197 LEU A O 1
ATOM 1460 N N . GLN A 1 198 ? -1.243 -11.350 -8.679 1.00 83.06 198 GLN A N 1
ATOM 1461 C CA . GLN A 1 198 ? -0.276 -10.270 -8.868 1.00 83.06 198 GLN A CA 1
ATOM 1462 C C . GLN A 1 198 ? -0.327 -9.305 -7.669 1.00 83.06 198 GLN A C 1
ATOM 1464 O O . GLN A 1 198 ? -1.401 -9.131 -7.078 1.00 83.06 198 GLN A O 1
ATOM 1469 N N . PRO A 1 199 ? 0.775 -8.614 -7.331 1.00 84.00 199 PRO A N 1
ATOM 1470 C CA . PRO A 1 199 ? 0.795 -7.681 -6.206 1.00 84.00 199 PRO A CA 1
ATOM 1471 C C . PRO A 1 199 ? -0.331 -6.634 -6.219 1.00 84.00 199 PRO A C 1
ATOM 1473 O O . PRO A 1 199 ? -1.024 -6.449 -5.215 1.00 84.00 199 PRO A O 1
ATOM 1476 N N . ILE A 1 200 ? -0.628 -6.029 -7.376 1.00 83.00 200 ILE A N 1
ATOM 1477 C CA . ILE A 1 200 ? -1.713 -5.038 -7.496 1.00 83.00 200 ILE A CA 1
ATOM 1478 C C . ILE A 1 200 ? -3.109 -5.628 -7.230 1.00 83.00 200 ILE A C 1
ATOM 1480 O O . ILE A 1 200 ? -4.004 -4.948 -6.723 1.00 83.00 200 ILE A O 1
ATOM 1484 N N . GLU A 1 201 ? -3.321 -6.907 -7.548 1.00 83.50 201 GLU A N 1
ATOM 1485 C CA . GLU A 1 201 ? -4.595 -7.591 -7.305 1.00 83.50 201 GLU A CA 1
ATOM 1486 C C . GLU A 1 201 ? -4.787 -7.836 -5.812 1.00 83.50 201 GLU A C 1
ATOM 1488 O O . GLU A 1 201 ? -5.885 -7.632 -5.286 1.00 83.50 201 GLU A O 1
ATOM 1493 N N . ARG A 1 202 ? -3.702 -8.190 -5.118 1.00 84.00 202 ARG A N 1
ATOM 1494 C CA . ARG A 1 202 ? -3.674 -8.310 -3.661 1.00 84.00 202 ARG A CA 1
ATOM 1495 C C . ARG A 1 202 ? -3.962 -6.965 -2.993 1.00 84.00 202 ARG A C 1
ATOM 1497 O O . ARG A 1 202 ? -4.866 -6.890 -2.158 1.00 84.00 202 ARG A O 1
ATOM 1504 N N . ALA A 1 203 ? -3.289 -5.895 -3.427 1.00 83.31 203 ALA A N 1
ATOM 1505 C CA . ALA A 1 203 ? -3.526 -4.533 -2.935 1.00 83.31 203 ALA A CA 1
ATOM 1506 C C . ALA A 1 203 ? -4.983 -4.100 -3.124 1.00 83.31 203 ALA A C 1
ATOM 1508 O O . ALA A 1 203 ? -5.603 -3.560 -2.205 1.00 83.31 203 ALA A O 1
ATOM 1509 N N . ARG A 1 204 ? -5.570 -4.402 -4.287 1.00 83.38 204 ARG A N 1
ATOM 1510 C CA . ARG A 1 204 ? -6.977 -4.104 -4.570 1.00 83.38 204 ARG A CA 1
ATOM 1511 C C . ARG A 1 204 ? -7.918 -4.825 -3.611 1.00 83.38 204 ARG A C 1
ATOM 1513 O O . ARG A 1 204 ? -8.875 -4.215 -3.136 1.00 83.38 204 ARG A O 1
ATOM 1520 N N . ILE A 1 205 ? -7.678 -6.109 -3.336 1.00 81.00 205 ILE A N 1
ATOM 1521 C CA . ILE A 1 205 ? -8.505 -6.882 -2.398 1.00 81.00 205 ILE A CA 1
ATOM 1522 C C . ILE A 1 205 ? -8.425 -6.262 -1.004 1.00 81.00 205 ILE A C 1
ATOM 1524 O O . ILE A 1 205 ? -9.473 -5.960 -0.432 1.00 81.00 205 ILE A O 1
ATOM 1528 N N . TYR A 1 206 ? -7.218 -5.999 -0.494 1.00 80.88 206 TYR A N 1
ATOM 1529 C CA . TYR A 1 206 ? -7.043 -5.337 0.799 1.00 80.88 206 TYR A CA 1
ATOM 1530 C C . TYR A 1 206 ? -7.771 -3.985 0.851 1.00 80.88 206 TYR A C 1
ATOM 1532 O O . TYR A 1 206 ? -8.575 -3.758 1.755 1.00 80.88 206 TYR A O 1
ATOM 1540 N N . ALA A 1 207 ? -7.595 -3.127 -0.159 1.00 80.38 207 ALA A N 1
ATOM 1541 C CA . ALA A 1 207 ? -8.247 -1.819 -0.216 1.00 80.38 207 ALA A CA 1
ATOM 1542 C C . ALA A 1 207 ? -9.784 -1.921 -0.224 1.00 80.38 207 ALA A C 1
ATOM 1544 O O . ALA A 1 207 ? -10.462 -1.208 0.519 1.00 80.38 207 ALA A O 1
ATOM 1545 N N . LEU A 1 208 ? -10.355 -2.823 -1.029 1.00 78.94 208 LEU A N 1
ATOM 1546 C CA . LEU A 1 208 ? -11.808 -3.001 -1.120 1.00 78.94 208 LEU A CA 1
ATOM 1547 C C . LEU A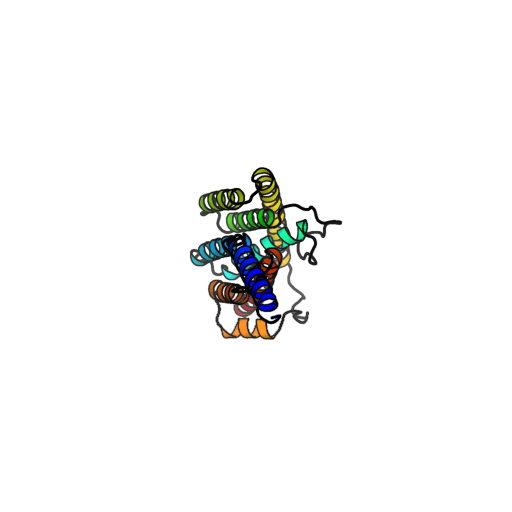 1 208 ? -12.409 -3.545 0.180 1.00 78.94 208 LEU A C 1
ATOM 1549 O O . LEU A 1 208 ? -13.440 -3.039 0.633 1.00 78.94 208 LEU A O 1
ATOM 1553 N N . VAL A 1 209 ? -11.766 -4.546 0.789 1.00 72.38 209 VAL A N 1
ATOM 1554 C CA . VAL A 1 209 ? -12.211 -5.127 2.063 1.00 72.38 209 VAL A CA 1
ATOM 1555 C C . VAL A 1 209 ? -12.137 -4.077 3.172 1.00 72.38 209 VAL A C 1
ATOM 1557 O O . VAL A 1 209 ? -13.118 -3.874 3.889 1.00 72.38 209 VAL A O 1
ATOM 1560 N N . SER A 1 210 ? -11.022 -3.348 3.274 1.00 68.81 210 SER A N 1
ATOM 1561 C CA . SER A 1 210 ? -10.838 -2.327 4.308 1.00 68.81 210 SER A CA 1
ATOM 1562 C C . SER A 1 210 ? -11.787 -1.137 4.154 1.00 68.81 210 SER A C 1
ATOM 1564 O O . SER A 1 210 ? -12.313 -0.642 5.151 1.00 68.81 210 SER A O 1
ATOM 1566 N N . LEU A 1 211 ? -12.090 -0.704 2.925 1.00 69.75 211 LEU A N 1
ATOM 1567 C CA . LEU A 1 211 ? -13.091 0.342 2.681 1.00 69.75 211 LEU A CA 1
ATOM 1568 C C . LEU A 1 211 ? -14.500 -0.092 3.101 1.00 69.75 211 LEU A C 1
ATOM 1570 O O . LEU A 1 211 ? -15.252 0.708 3.663 1.00 69.75 211 LEU A O 1
ATOM 1574 N N . ALA A 1 212 ? -14.872 -1.343 2.828 1.00 66.06 212 ALA A N 1
ATOM 1575 C CA . ALA A 1 212 ? -16.168 -1.876 3.231 1.00 66.06 212 ALA A CA 1
ATOM 1576 C C . ALA A 1 212 ? -16.270 -2.003 4.763 1.00 66.06 212 ALA A C 1
ATOM 1578 O O . ALA A 1 212 ? -17.268 -1.574 5.344 1.00 66.06 212 ALA A O 1
ATOM 1579 N N . ALA A 1 213 ? -15.214 -2.486 5.421 1.00 63.66 213 ALA A N 1
ATOM 1580 C CA . ALA A 1 213 ? -15.135 -2.589 6.878 1.00 63.66 213 ALA A CA 1
ATOM 1581 C C . ALA A 1 213 ? -15.186 -1.219 7.575 1.00 63.66 213 ALA A C 1
ATOM 1583 O O . ALA A 1 213 ? -15.941 -1.029 8.530 1.00 63.66 213 ALA A O 1
ATOM 1584 N N . SER A 1 214 ? -14.435 -0.238 7.062 1.00 63.44 214 SER A N 1
ATOM 1585 C CA . SER A 1 214 ? -14.397 1.126 7.603 1.00 63.44 214 SER A CA 1
ATOM 1586 C C . SER A 1 214 ? -15.782 1.788 7.594 1.00 63.44 214 SER A C 1
ATOM 1588 O O . SER A 1 214 ? -16.186 2.398 8.586 1.00 63.44 214 SER A O 1
ATOM 1590 N N . LYS A 1 215 ? -16.571 1.587 6.526 1.00 64.44 215 LYS A N 1
ATOM 1591 C CA . LYS A 1 215 ? -17.960 2.074 6.457 1.00 64.44 215 LYS A CA 1
ATOM 1592 C C . LYS A 1 215 ? -18.849 1.464 7.542 1.00 64.44 215 LYS A C 1
ATOM 1594 O O . LYS A 1 215 ? -19.572 2.203 8.208 1.00 64.44 215 LYS A O 1
ATOM 1599 N N . VAL A 1 216 ? -18.772 0.148 7.750 1.00 57.81 216 VAL A N 1
ATOM 1600 C CA . VAL A 1 216 ? -19.544 -0.546 8.799 1.00 57.81 216 VAL A CA 1
ATOM 1601 C C . VAL A 1 216 ? -19.180 -0.010 10.187 1.00 57.81 216 VAL A C 1
ATOM 1603 O O . VAL A 1 216 ? -20.066 0.260 10.995 1.00 57.81 216 VAL A O 1
ATOM 1606 N N . TYR A 1 217 ? -17.890 0.215 10.443 1.00 56.72 217 TYR A N 1
ATOM 1607 C CA . TYR A 1 217 ? -17.419 0.755 11.718 1.00 56.72 217 TYR A CA 1
ATOM 1608 C C . TYR A 1 217 ? -17.861 2.211 11.937 1.00 56.72 217 TYR A C 1
ATOM 1610 O O . TYR A 1 217 ? -18.278 2.573 13.035 1.00 56.72 217 TYR A O 1
ATOM 1618 N N . SER A 1 218 ? -17.841 3.043 10.887 1.00 57.00 218 SER A N 1
ATOM 1619 C CA . SER A 1 218 ? -18.324 4.429 10.973 1.00 57.00 218 SER A CA 1
ATOM 1620 C C . SER A 1 218 ? -19.817 4.523 11.315 1.00 57.00 218 SER A C 1
ATOM 1622 O O . SER A 1 218 ? -20.196 5.381 12.104 1.00 57.00 218 SER A O 1
ATOM 1624 N N . ALA A 1 219 ? -20.642 3.601 10.804 1.00 54.91 219 ALA A N 1
ATOM 1625 C CA . ALA A 1 219 ? -22.083 3.577 11.055 1.00 54.91 219 ALA A CA 1
ATOM 1626 C C . ALA A 1 219 ? -22.440 3.181 12.499 1.00 54.91 219 ALA A C 1
ATOM 1628 O O . ALA A 1 219 ? -23.414 3.690 13.046 1.00 54.91 219 ALA A O 1
ATOM 1629 N N . ARG A 1 220 ? -21.644 2.309 13.137 1.00 53.53 220 ARG A N 1
ATOM 1630 C CA . ARG A 1 220 ? -21.856 1.908 14.541 1.00 53.53 220 ARG A CA 1
ATOM 1631 C C . ARG A 1 220 ? -21.513 2.998 15.555 1.00 53.53 220 ARG A C 1
ATOM 1633 O O . ARG A 1 220 ? -21.976 2.922 16.678 1.00 53.53 220 ARG A O 1
ATOM 1640 N N . ARG A 1 221 ? -20.685 3.981 15.188 1.00 47.09 221 ARG A N 1
ATOM 1641 C CA . ARG A 1 221 ? -20.298 5.086 16.082 1.00 47.09 221 ARG A CA 1
ATOM 1642 C C . ARG A 1 221 ? -21.316 6.233 16.095 1.00 47.09 221 ARG A C 1
ATOM 1644 O O . ARG A 1 221 ? -21.263 7.075 16.981 1.00 47.09 221 ARG A O 1
ATOM 1651 N N . SER A 1 222 ? -22.182 6.306 15.085 1.00 48.59 222 SER A N 1
ATOM 1652 C CA . SER A 1 222 ? -23.163 7.385 14.906 1.00 48.59 222 SER A CA 1
ATOM 1653 C C . SER A 1 222 ? -24.572 7.060 15.418 1.00 48.59 222 SER A C 1
ATOM 1655 O O . SER A 1 222 ? -25.465 7.880 15.222 1.00 48.59 222 SER A O 1
ATOM 1657 N N . GLY A 1 223 ? -24.784 5.879 16.004 1.00 40.28 223 GLY A N 1
ATOM 1658 C CA . GLY A 1 223 ? -26.039 5.466 16.643 1.00 40.28 223 GLY A CA 1
ATOM 1659 C C . GLY A 1 223 ? -25.795 5.112 18.097 1.00 40.28 223 GLY A C 1
ATOM 1660 O O . GLY A 1 223 ? -26.738 5.303 18.888 1.00 40.28 223 GLY A O 1
#